Protein AF-A0A8I1KK35-F1 (afdb_monomer_lite)

Structure (mmCIF, N/CA/C/O backbone):
data_AF-A0A8I1KK35-F1
#
_entry.id   AF-A0A8I1KK35-F1
#
loop_
_atom_site.group_PDB
_atom_site.id
_atom_site.type_symbol
_atom_site.label_atom_id
_atom_site.label_alt_id
_atom_site.label_comp_id
_atom_site.label_asym_id
_atom_site.label_entity_id
_atom_site.label_seq_id
_atom_site.pdbx_PDB_ins_code
_atom_site.Cartn_x
_atom_site.Cartn_y
_atom_site.Cartn_z
_atom_site.occupancy
_atom_site.B_iso_or_equiv
_atom_site.auth_seq_id
_atom_site.auth_comp_id
_atom_site.auth_asym_id
_atom_site.auth_atom_id
_atom_site.pdbx_PDB_model_num
ATOM 1 N N . MET A 1 1 ? 11.424 -56.469 -27.666 1.00 40.19 1 MET A N 1
ATOM 2 C CA . MET A 1 1 ? 10.507 -55.811 -26.707 1.00 40.19 1 MET A CA 1
ATOM 3 C C . MET A 1 1 ? 11.330 -55.435 -25.481 1.00 40.19 1 MET A C 1
ATOM 5 O O . MET A 1 1 ? 11.891 -56.314 -24.841 1.00 40.19 1 MET A O 1
ATOM 9 N N . ASN A 1 2 ? 11.565 -54.139 -25.280 1.00 40.22 2 ASN A N 1
ATOM 10 C CA . ASN A 1 2 ? 12.709 -53.605 -24.538 1.00 40.22 2 ASN A CA 1
ATOM 11 C C . ASN A 1 2 ? 12.333 -53.332 -23.066 1.00 40.22 2 ASN A C 1
ATOM 13 O O . ASN A 1 2 ? 11.731 -52.310 -22.756 1.00 40.22 2 ASN A O 1
ATOM 17 N N . ARG A 1 3 ? 12.650 -54.265 -22.158 1.00 47.19 3 ARG A N 1
ATOM 18 C CA . ARG A 1 3 ? 12.233 -54.235 -20.738 1.00 47.19 3 ARG A CA 1
ATOM 19 C C . ARG A 1 3 ? 12.977 -53.188 -19.884 1.00 47.19 3 ARG A C 1
ATOM 21 O O . ARG A 1 3 ? 12.538 -52.906 -18.779 1.00 47.19 3 ARG A O 1
ATOM 28 N N . LYS A 1 4 ? 14.064 -52.595 -20.400 1.00 51.03 4 LYS A N 1
ATOM 29 C CA . LYS A 1 4 ? 14.869 -51.560 -19.713 1.00 51.03 4 LYS A CA 1
ATOM 30 C C . LYS A 1 4 ? 14.319 -50.133 -19.837 1.00 51.03 4 LYS A C 1
ATOM 32 O O . LYS A 1 4 ? 14.642 -49.300 -19.010 1.00 51.03 4 LYS A O 1
ATOM 37 N N . LEU A 1 5 ? 13.470 -49.846 -20.827 1.00 46.50 5 LEU A N 1
ATOM 38 C CA . LEU A 1 5 ? 12.889 -48.504 -21.000 1.00 46.50 5 LEU A CA 1
ATOM 39 C C . LEU A 1 5 ? 11.703 -48.228 -20.060 1.00 46.50 5 LEU A C 1
ATOM 41 O O . LEU A 1 5 ? 11.338 -47.076 -19.878 1.00 46.50 5 LEU A O 1
ATOM 45 N N . LEU A 1 6 ? 11.106 -49.263 -19.459 1.00 42.91 6 LEU A N 1
ATOM 46 C CA . LEU A 1 6 ? 9.994 -49.103 -18.512 1.00 42.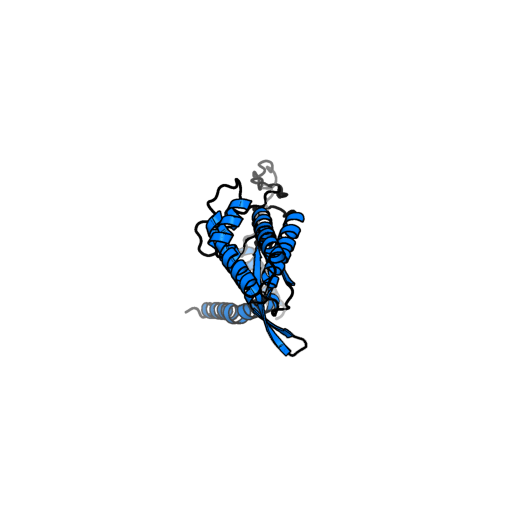91 6 LEU A CA 1
ATOM 47 C C . LEU A 1 6 ? 10.459 -48.804 -17.079 1.00 42.91 6 LEU A C 1
ATOM 49 O O . LEU A 1 6 ? 9.738 -48.134 -16.353 1.00 42.91 6 LEU A O 1
ATOM 53 N N . SER A 1 7 ? 11.663 -49.228 -16.677 1.00 51.38 7 SER A N 1
ATOM 54 C CA . SER A 1 7 ? 12.174 -48.963 -15.324 1.00 51.38 7 SER A CA 1
ATOM 55 C C . SER A 1 7 ? 12.607 -47.511 -15.114 1.00 51.38 7 SER A C 1
ATOM 57 O O . SER A 1 7 ? 12.433 -46.980 -14.023 1.00 51.38 7 SER A O 1
ATOM 59 N N . ASP A 1 8 ? 13.125 -46.847 -16.150 1.00 49.22 8 ASP A N 1
ATOM 60 C CA . ASP A 1 8 ? 13.593 -45.457 -16.037 1.00 49.22 8 ASP A CA 1
ATOM 61 C C . ASP A 1 8 ? 12.430 -44.451 -16.014 1.00 49.22 8 ASP A C 1
ATOM 63 O O . ASP A 1 8 ? 12.526 -43.390 -15.393 1.00 49.22 8 ASP A O 1
ATOM 67 N N . VAL A 1 9 ? 11.296 -44.804 -16.631 1.00 51.12 9 VAL A N 1
ATOM 68 C CA . VAL A 1 9 ? 10.066 -43.995 -16.609 1.00 51.12 9 VAL A CA 1
ATOM 69 C C . VAL A 1 9 ? 9.408 -44.034 -15.226 1.00 51.12 9 VAL A C 1
ATOM 71 O O . VAL A 1 9 ? 8.971 -42.993 -14.733 1.00 51.12 9 VAL A O 1
ATOM 74 N N . ASP A 1 10 ? 9.408 -45.194 -14.561 1.00 51.50 10 ASP A N 1
ATOM 75 C CA . ASP A 1 10 ? 8.823 -45.347 -13.223 1.00 51.50 10 ASP A CA 1
ATOM 76 C C . ASP A 1 10 ? 9.634 -44.629 -12.133 1.00 51.50 10 ASP A C 1
ATOM 78 O O . ASP A 1 10 ? 9.048 -44.027 -11.237 1.00 51.50 10 ASP A O 1
ATOM 82 N N . VAL A 1 11 ? 10.971 -44.598 -12.217 1.00 54.38 11 VAL A N 1
ATOM 83 C CA . VAL A 1 11 ? 11.814 -43.865 -11.247 1.00 54.38 11 VAL A CA 1
ATOM 84 C C . VAL A 1 11 ? 11.700 -42.347 -11.437 1.00 54.38 11 VAL A C 1
ATOM 86 O O . VAL A 1 11 ? 11.645 -41.600 -10.457 1.00 54.38 11 VAL A O 1
ATOM 89 N N . GLY A 1 12 ? 11.599 -41.876 -12.686 1.00 53.31 12 GLY A N 1
ATOM 90 C CA . GLY A 1 12 ? 11.334 -40.468 -12.992 1.00 53.31 12 GLY A CA 1
ATOM 91 C C . GLY A 1 12 ? 9.976 -40.000 -12.462 1.00 53.31 12 GLY A C 1
ATOM 92 O O . GLY A 1 12 ? 9.891 -38.948 -11.825 1.00 53.31 12 GLY A O 1
ATOM 93 N N . ALA A 1 13 ? 8.928 -40.809 -12.644 1.00 52.88 13 ALA A N 1
ATOM 94 C CA . ALA A 1 13 ? 7.597 -40.533 -12.106 1.00 52.88 13 ALA A CA 1
ATOM 95 C C . ALA A 1 13 ? 7.567 -40.586 -10.568 1.00 52.88 13 ALA A C 1
ATOM 97 O O . ALA A 1 13 ? 6.964 -39.716 -9.941 1.00 52.88 13 ALA A O 1
ATOM 98 N N . TYR A 1 14 ? 8.269 -41.540 -9.947 1.00 53.22 14 TYR A N 1
ATOM 99 C CA . TYR A 1 14 ? 8.363 -41.648 -8.487 1.00 53.22 14 TYR A CA 1
ATOM 100 C C . TYR A 1 14 ? 9.065 -40.431 -7.865 1.00 53.22 14 TYR A C 1
ATOM 102 O O . TYR A 1 14 ? 8.595 -39.881 -6.867 1.00 53.22 14 TYR A O 1
ATOM 110 N N . ASN A 1 15 ? 10.143 -39.946 -8.491 1.00 55.25 15 ASN A N 1
ATOM 111 C CA . ASN A 1 15 ? 10.847 -38.742 -8.050 1.00 55.25 15 ASN A CA 1
ATOM 112 C C . ASN A 1 15 ? 9.967 -37.488 -8.163 1.00 55.25 15 ASN A C 1
ATOM 114 O O . ASN A 1 15 ? 9.913 -36.682 -7.237 1.00 55.25 15 ASN A O 1
ATOM 118 N N . VAL A 1 16 ? 9.219 -37.325 -9.255 1.00 59.81 16 VAL A N 1
ATOM 119 C CA . VAL A 1 16 ? 8.348 -36.151 -9.418 1.00 59.81 16 VAL A CA 1
ATOM 120 C C . VAL A 1 16 ? 7.132 -36.209 -8.489 1.00 59.81 16 VAL A C 1
ATOM 122 O O . VAL A 1 16 ? 6.767 -35.193 -7.911 1.00 59.81 16 VAL A O 1
ATOM 125 N N . ILE A 1 17 ? 6.517 -37.376 -8.293 1.00 60.91 17 ILE A N 1
ATOM 126 C CA . ILE A 1 17 ? 5.271 -37.492 -7.519 1.00 60.91 17 ILE A CA 1
ATOM 127 C C . ILE A 1 17 ? 5.531 -37.498 -6.008 1.00 60.91 17 ILE A C 1
ATOM 129 O O . ILE A 1 17 ? 4.736 -36.933 -5.264 1.00 60.91 17 ILE A O 1
ATOM 133 N N . PHE A 1 18 ? 6.631 -38.093 -5.533 1.00 57.84 18 PHE A N 1
ATOM 134 C CA . PHE A 1 18 ? 6.891 -38.228 -4.091 1.00 57.84 18 PHE A CA 1
ATOM 135 C C . PHE A 1 18 ? 7.960 -37.278 -3.551 1.00 57.84 18 PHE A C 1
ATOM 137 O O . PHE A 1 18 ? 7.863 -36.853 -2.397 1.00 57.84 18 PHE A O 1
ATOM 144 N N . VAL A 1 19 ? 8.980 -36.938 -4.345 1.00 64.31 19 VAL A N 1
ATOM 145 C CA . VAL A 1 19 ? 10.087 -36.091 -3.873 1.00 64.31 19 VAL A CA 1
ATOM 146 C C . VAL A 1 19 ? 9.755 -34.614 -4.054 1.00 64.31 19 VAL A C 1
ATOM 148 O O . VAL A 1 19 ? 10.034 -33.832 -3.149 1.00 64.31 19 VAL A O 1
ATOM 151 N N . MET A 1 20 ? 9.090 -34.217 -5.146 1.00 65.06 20 MET A N 1
ATOM 152 C CA . MET A 1 20 ? 8.738 -32.803 -5.354 1.00 65.06 20 MET A CA 1
ATOM 153 C C . MET A 1 20 ? 7.784 -32.234 -4.295 1.00 65.06 20 MET A C 1
ATOM 155 O O . MET A 1 20 ? 8.037 -31.114 -3.858 1.00 65.06 20 MET A O 1
ATOM 159 N N . PRO A 1 21 ? 6.744 -32.945 -3.809 1.00 72.06 21 PRO A N 1
ATOM 160 C CA . PRO A 1 21 ? 5.925 -32.426 -2.713 1.00 72.06 21 PRO A CA 1
ATOM 161 C C . PRO A 1 21 ? 6.713 -32.256 -1.412 1.00 72.06 21 PRO A C 1
ATOM 163 O O . PRO A 1 21 ? 6.563 -31.239 -0.747 1.00 72.06 21 PRO A O 1
ATOM 166 N N . LYS A 1 22 ? 7.615 -33.191 -1.085 1.00 67.31 22 LYS A N 1
ATOM 167 C CA . LYS A 1 22 ? 8.469 -33.089 0.110 1.00 67.31 22 LYS A CA 1
ATOM 168 C C . LYS A 1 22 ? 9.509 -31.978 -0.002 1.00 67.31 22 LYS A C 1
ATOM 170 O O . LYS A 1 22 ? 9.768 -31.279 0.969 1.00 67.31 22 LYS A O 1
ATOM 175 N N . LEU A 1 23 ? 10.097 -31.792 -1.184 1.00 69.62 23 LEU A N 1
ATOM 176 C CA . LEU A 1 23 ? 10.976 -30.656 -1.456 1.00 69.62 23 LEU A CA 1
ATOM 177 C C . LEU A 1 23 ? 10.205 -29.342 -1.377 1.00 69.62 23 LEU A C 1
ATOM 179 O O . LEU A 1 23 ? 10.718 -28.383 -0.818 1.00 69.62 23 LEU A O 1
ATOM 183 N N . ARG A 1 24 ? 8.965 -29.301 -1.873 1.00 65.81 24 ARG A N 1
ATOM 184 C CA . ARG A 1 24 ? 8.087 -28.142 -1.714 1.00 65.81 24 ARG A CA 1
ATOM 185 C C . ARG A 1 24 ? 7.837 -27.847 -0.238 1.00 65.81 24 ARG A C 1
ATOM 187 O O . ARG A 1 24 ? 8.035 -26.708 0.145 1.00 65.81 24 ARG A O 1
ATOM 194 N N . GLU A 1 25 ? 7.475 -28.839 0.574 1.00 68.81 25 GLU A N 1
ATOM 195 C CA . GLU A 1 25 ? 7.280 -28.662 2.024 1.00 68.81 25 GLU A CA 1
ATOM 196 C C . GLU A 1 25 ? 8.546 -28.157 2.734 1.00 68.81 25 GLU A C 1
ATOM 198 O O . GLU A 1 25 ? 8.460 -27.287 3.594 1.00 68.81 25 GLU A O 1
ATOM 203 N N . LEU A 1 26 ? 9.729 -28.646 2.344 1.00 68.62 26 LEU A N 1
ATOM 204 C CA . LEU A 1 26 ? 11.015 -28.183 2.882 1.00 68.62 26 LEU A CA 1
ATOM 205 C C . LEU A 1 26 ? 11.396 -26.764 2.430 1.00 68.62 26 LEU A C 1
ATOM 207 O O . LEU A 1 26 ? 12.157 -26.087 3.119 1.00 68.62 26 LEU A O 1
ATOM 211 N N . LEU A 1 27 ? 10.918 -26.334 1.261 1.00 66.81 27 LEU A N 1
ATOM 212 C CA . LEU A 1 27 ? 11.197 -25.015 0.689 1.00 66.81 27 LEU A CA 1
ATOM 213 C C . LEU A 1 27 ? 10.143 -23.969 1.070 1.00 66.81 27 LEU A C 1
ATOM 215 O O . LEU A 1 27 ? 10.437 -22.777 1.002 1.00 66.81 27 LEU A O 1
ATOM 219 N N . THR A 1 28 ? 8.941 -24.389 1.473 1.00 61.59 28 THR A N 1
ATOM 220 C CA . THR A 1 28 ? 7.903 -23.495 1.991 1.00 61.59 28 THR A CA 1
ATOM 221 C C . THR A 1 28 ? 8.231 -23.086 3.416 1.00 61.59 28 THR A C 1
ATOM 223 O O . THR A 1 28 ? 8.357 -23.928 4.303 1.00 61.59 28 THR A O 1
ATOM 226 N N . ARG A 1 29 ? 8.344 -21.782 3.651 1.00 64.00 29 ARG A N 1
ATOM 227 C CA . ARG A 1 29 ? 8.486 -21.228 4.996 1.00 64.00 29 ARG A CA 1
ATOM 228 C C . ARG A 1 29 ? 7.111 -21.169 5.652 1.00 64.00 29 ARG A C 1
ATOM 230 O O . ARG A 1 29 ? 6.111 -20.919 4.985 1.00 64.00 29 ARG A O 1
ATOM 237 N N . ASP A 1 30 ? 7.044 -21.300 6.973 1.00 64.06 30 ASP A N 1
ATOM 238 C CA . ASP A 1 30 ? 5.781 -21.090 7.699 1.00 64.06 30 ASP A CA 1
ATOM 239 C C . ASP A 1 30 ? 5.211 -19.673 7.498 1.00 64.06 30 ASP A C 1
ATOM 241 O O . ASP A 1 30 ? 3.997 -19.481 7.534 1.00 64.06 30 ASP A O 1
ATOM 245 N N . THR A 1 31 ? 6.079 -18.701 7.201 1.00 60.88 31 THR A N 1
ATOM 246 C CA . THR A 1 31 ? 5.725 -17.324 6.820 1.00 60.88 31 THR A CA 1
ATOM 247 C C . THR A 1 31 ? 5.110 -17.207 5.423 1.00 60.88 31 THR A C 1
ATOM 249 O O . THR A 1 31 ? 4.644 -16.135 5.053 1.00 60.88 31 THR A O 1
ATOM 252 N N . ASP A 1 32 ? 5.098 -18.273 4.622 1.00 61.03 32 ASP A N 1
ATOM 253 C CA . ASP A 1 32 ? 4.492 -18.244 3.287 1.00 61.03 32 ASP A CA 1
ATOM 254 C C . ASP A 1 32 ? 2.966 -18.407 3.334 1.00 61.03 32 ASP A C 1
ATOM 256 O O . ASP A 1 32 ? 2.299 -18.196 2.315 1.00 61.03 32 ASP A O 1
ATOM 260 N N . LYS A 1 33 ? 2.405 -18.735 4.507 1.00 69.31 33 LYS A N 1
ATOM 261 C CA . LYS A 1 33 ? 0.958 -18.758 4.747 1.00 69.31 33 LYS A CA 1
ATOM 262 C C . LYS A 1 33 ? 0.399 -17.338 4.610 1.00 69.31 33 LYS A C 1
ATOM 264 O O . LYS A 1 33 ? 0.880 -16.402 5.241 1.00 69.31 33 LYS A O 1
ATOM 269 N N . SER A 1 34 ? -0.606 -17.179 3.752 1.00 66.12 34 SER A N 1
ATOM 270 C CA . SER A 1 34 ? -1.254 -15.890 3.467 1.00 66.12 34 SER A CA 1
ATOM 271 C C . SER A 1 34 ? -2.148 -15.400 4.604 1.00 66.12 34 SER A C 1
ATOM 273 O O . SER A 1 34 ? -2.375 -14.199 4.729 1.00 66.12 34 SER A O 1
ATOM 275 N N . GLU A 1 35 ? -2.645 -16.330 5.415 1.00 71.75 35 GLU A N 1
ATOM 276 C CA . GLU A 1 35 ? -3.551 -16.078 6.527 1.00 71.75 35 GLU A CA 1
ATOM 277 C C . GLU A 1 35 ? -2.990 -16.764 7.772 1.00 71.75 35 GLU A C 1
ATOM 279 O O . GLU A 1 35 ? -2.599 -17.936 7.746 1.00 71.75 35 GLU A O 1
ATOM 284 N N . LEU A 1 36 ? -2.906 -15.999 8.852 1.00 76.12 36 LEU A N 1
ATOM 285 C CA . LEU A 1 36 ? -2.478 -16.441 10.168 1.00 76.12 36 LEU A CA 1
ATOM 286 C C . LEU A 1 36 ? -3.604 -16.124 11.151 1.00 76.12 36 LEU A C 1
ATOM 288 O O . LEU A 1 36 ? -4.299 -15.122 11.014 1.00 76.12 36 LEU A O 1
ATOM 292 N N . VAL A 1 37 ? -3.767 -16.964 12.165 1.00 73.44 37 VAL A N 1
ATOM 293 C CA . VAL A 1 37 ? -4.666 -16.681 13.285 1.00 73.44 37 VAL A CA 1
ATOM 294 C C . VAL A 1 37 ? -3.795 -16.506 14.514 1.00 73.44 37 VAL A C 1
ATOM 296 O O . VAL A 1 37 ? -3.015 -17.397 14.852 1.00 73.44 37 VAL A O 1
ATOM 299 N N . ILE A 1 38 ? -3.900 -15.352 15.168 1.00 68.12 38 ILE A N 1
ATOM 300 C CA . ILE A 1 38 ? -3.315 -15.156 16.495 1.00 68.12 38 ILE A CA 1
ATOM 301 C C . ILE A 1 38 ? -4.450 -15.215 17.505 1.00 68.12 38 ILE A C 1
ATOM 303 O O . ILE A 1 38 ? -5.416 -14.463 17.403 1.00 68.12 38 ILE A O 1
ATOM 307 N N . ALA A 1 39 ? -4.314 -16.099 18.488 1.00 60.84 39 ALA A N 1
ATOM 308 C CA . ALA A 1 39 ? -5.070 -15.993 19.722 1.00 60.84 39 ALA A CA 1
ATOM 309 C C . ALA A 1 39 ? -4.388 -14.925 20.588 1.00 60.84 39 ALA A C 1
ATOM 311 O O . ALA A 1 39 ? -3.216 -15.074 20.941 1.00 60.84 39 ALA A O 1
ATOM 312 N N . ASP A 1 40 ? -5.094 -13.835 20.891 1.00 60.88 40 ASP A N 1
ATOM 313 C CA . ASP A 1 40 ? -4.627 -12.836 21.859 1.00 60.88 40 ASP A CA 1
ATOM 314 C C . ASP A 1 40 ? -4.367 -13.509 23.226 1.00 60.88 40 ASP A C 1
ATOM 316 O O . ASP A 1 40 ? -4.838 -14.618 23.491 1.00 60.88 40 ASP A O 1
ATOM 320 N N . ALA A 1 41 ? -3.672 -12.839 24.143 1.00 60.34 41 ALA A N 1
ATOM 321 C CA . ALA A 1 41 ? -3.468 -13.320 25.511 1.00 60.34 41 ALA A CA 1
ATOM 322 C C . ALA A 1 41 ? -4.797 -13.597 26.252 1.00 60.34 41 ALA A C 1
ATOM 324 O O . ALA A 1 41 ? -4.811 -14.345 27.230 1.00 60.34 41 ALA A O 1
ATOM 325 N N . GLN A 1 42 ? -5.916 -13.027 25.782 1.00 62.41 42 GLN A N 1
ATOM 326 C CA . GLN A 1 42 ? -7.276 -13.311 26.260 1.00 62.41 42 GLN A CA 1
ATOM 327 C C . GLN A 1 42 ? -8.026 -14.392 25.450 1.00 62.41 42 GLN A C 1
ATOM 329 O O . GLN A 1 42 ? -9.215 -14.602 25.678 1.00 62.41 42 GLN A O 1
ATOM 334 N N . GLY A 1 43 ? -7.370 -15.076 24.509 1.00 62.44 43 GLY A N 1
ATOM 335 C CA . GLY A 1 43 ? -7.952 -16.156 23.704 1.00 62.44 43 GLY A CA 1
ATOM 336 C C . GLY A 1 43 ? -8.871 -15.698 22.566 1.00 62.44 43 GLY A C 1
ATOM 337 O O . GLY A 1 43 ? -9.576 -16.523 21.994 1.00 62.44 43 GLY A O 1
ATOM 338 N N . VAL A 1 44 ? -8.888 -14.402 22.233 1.00 72.25 44 VAL A N 1
ATOM 339 C CA . VAL A 1 44 ? -9.639 -13.886 21.080 1.00 72.25 44 VAL A CA 1
ATOM 340 C C . VAL A 1 44 ? -8.839 -14.171 19.816 1.00 72.25 44 VAL A C 1
ATOM 342 O O . VAL A 1 44 ? -7.739 -13.646 19.651 1.00 72.25 44 VAL A O 1
ATOM 345 N N . GLU A 1 45 ? -9.388 -15.000 18.934 1.00 77.38 45 GLU A N 1
ATOM 346 C CA . GLU A 1 45 ? -8.812 -15.246 17.615 1.00 77.38 45 GLU A CA 1
ATOM 347 C C . GLU A 1 45 ? -8.978 -14.003 16.740 1.00 77.38 45 GLU A C 1
ATOM 349 O O . GLU A 1 45 ? -10.089 -13.511 16.529 1.00 77.38 45 GLU A O 1
ATOM 354 N N . ARG A 1 46 ? -7.858 -13.481 16.239 1.00 79.50 46 ARG A N 1
ATOM 355 C CA . ARG A 1 46 ? -7.836 -12.399 15.257 1.00 79.50 46 ARG A CA 1
ATOM 356 C C . ARG A 1 46 ? -7.240 -12.903 13.957 1.00 79.50 46 ARG A C 1
ATOM 358 O O . ARG A 1 46 ? -6.172 -13.518 13.945 1.00 79.50 46 ARG A O 1
ATOM 365 N N . GLU A 1 47 ? -7.943 -12.608 12.872 1.00 86.44 47 GLU A N 1
ATOM 366 C CA . GLU A 1 47 ? -7.479 -12.887 11.522 1.00 86.44 47 GLU A CA 1
ATOM 367 C C . GLU A 1 47 ? -6.353 -11.919 11.151 1.00 86.44 47 GLU A C 1
ATOM 369 O O . GLU A 1 47 ? -6.492 -10.693 11.237 1.00 86.44 47 GLU A O 1
ATOM 374 N N . ILE A 1 48 ? -5.230 -12.486 10.729 1.00 89.81 48 ILE A N 1
ATOM 375 C CA . ILE A 1 48 ? -4.073 -11.762 10.230 1.00 89.81 48 ILE A CA 1
ATOM 376 C C . ILE A 1 48 ? -3.871 -12.146 8.781 1.00 89.81 48 ILE A C 1
ATOM 378 O O . ILE A 1 48 ? -3.780 -13.326 8.445 1.00 89.81 48 ILE A O 1
ATOM 382 N N . ARG A 1 49 ? -3.741 -11.138 7.925 1.00 91.88 49 ARG A N 1
ATOM 383 C CA . ARG A 1 49 ? -3.537 -11.336 6.493 1.00 91.88 49 ARG A CA 1
ATOM 384 C C . ARG A 1 49 ? -2.197 -10.775 6.051 1.00 91.88 49 ARG A C 1
ATOM 386 O O . ARG A 1 49 ? -1.698 -9.789 6.600 1.00 91.88 49 ARG A O 1
ATOM 393 N N . ARG A 1 50 ? -1.621 -11.426 5.045 1.00 93.00 50 ARG A N 1
ATOM 394 C CA . ARG A 1 50 ? -0.386 -11.013 4.388 1.00 93.00 50 ARG A CA 1
ATOM 395 C C . ARG A 1 50 ? -0.666 -10.091 3.205 1.00 93.00 50 ARG A C 1
ATOM 397 O O . ARG A 1 50 ? -1.463 -10.438 2.340 1.00 93.00 50 ARG A O 1
ATOM 404 N N . VAL A 1 51 ? 0.086 -8.998 3.095 1.00 94.56 51 VAL A N 1
ATOM 405 C CA . VAL A 1 51 ? 0.251 -8.240 1.844 1.00 94.56 51 VAL A CA 1
ATOM 406 C C . VAL A 1 51 ? 1.723 -8.266 1.458 1.00 94.56 51 VAL A C 1
ATOM 408 O O . VAL A 1 51 ? 2.590 -7.861 2.235 1.00 94.56 51 VAL A O 1
ATOM 411 N N . ARG A 1 52 ? 1.996 -8.752 0.245 1.00 94.44 52 ARG A N 1
ATOM 412 C CA . ARG A 1 52 ? 3.337 -8.771 -0.335 1.00 94.44 52 ARG A CA 1
ATOM 413 C C . ARG A 1 52 ? 3.562 -7.509 -1.155 1.00 94.44 52 ARG A C 1
ATOM 415 O O . ARG A 1 52 ? 2.812 -7.227 -2.089 1.00 94.44 52 ARG A O 1
ATOM 422 N N . VAL A 1 53 ? 4.623 -6.783 -0.825 1.00 95.69 53 VAL A N 1
ATOM 423 C CA . VAL A 1 53 ? 5.074 -5.602 -1.566 1.00 95.69 53 VAL A CA 1
ATOM 424 C C . VAL A 1 53 ? 6.385 -5.932 -2.257 1.00 95.69 53 VAL A C 1
ATOM 426 O O . VAL A 1 53 ? 7.311 -6.431 -1.623 1.00 95.69 53 VAL A O 1
ATOM 429 N N . LEU A 1 54 ? 6.472 -5.634 -3.545 1.00 94.44 54 LEU A N 1
ATOM 430 C CA . LEU A 1 54 ? 7.660 -5.794 -4.371 1.00 94.44 54 LEU A CA 1
ATOM 431 C C . LEU A 1 54 ? 8.226 -4.425 -4.736 1.00 94.44 54 LEU A C 1
ATOM 433 O O . LEU A 1 54 ? 7.480 -3.455 -4.850 1.00 94.44 54 LEU A O 1
ATOM 437 N N . ILE A 1 55 ? 9.536 -4.350 -4.954 1.00 93.19 55 ILE A N 1
ATOM 438 C CA . ILE A 1 55 ? 10.203 -3.175 -5.517 1.00 93.19 55 ILE A CA 1
ATOM 439 C C . ILE A 1 55 ? 10.487 -3.450 -6.990 1.00 93.19 55 ILE A C 1
ATOM 441 O O . ILE A 1 55 ? 11.093 -4.460 -7.346 1.00 93.19 55 ILE A O 1
ATOM 445 N N . ALA A 1 56 ? 10.046 -2.549 -7.858 1.00 90.00 56 ALA A N 1
ATOM 446 C CA . ALA A 1 56 ? 10.360 -2.590 -9.272 1.00 90.00 56 ALA A CA 1
ATOM 447 C C . ALA A 1 56 ? 11.822 -2.189 -9.464 1.00 90.00 56 ALA A C 1
ATOM 449 O O . ALA A 1 56 ? 12.218 -1.045 -9.245 1.00 90.00 56 ALA A O 1
ATOM 450 N N . GLU A 1 57 ? 12.639 -3.146 -9.871 1.00 82.31 57 GLU A N 1
ATOM 451 C CA . GLU A 1 57 ? 14.067 -2.949 -10.076 1.00 82.31 57 GLU A CA 1
ATOM 452 C C . GLU A 1 57 ? 14.379 -3.011 -11.568 1.00 82.31 57 GLU A C 1
ATOM 454 O O . GLU A 1 57 ? 13.744 -3.737 -12.338 1.00 82.31 57 GLU A O 1
ATOM 459 N N . LYS A 1 58 ? 15.374 -2.234 -12.002 1.00 76.44 58 LYS A N 1
ATOM 460 C CA . LYS A 1 58 ? 15.948 -2.439 -13.331 1.00 76.44 58 LYS A CA 1
ATOM 461 C C . LYS A 1 58 ? 16.831 -3.685 -13.275 1.00 76.44 58 LYS A C 1
ATOM 463 O O . LYS A 1 58 ? 17.480 -3.954 -12.262 1.00 76.44 58 LYS A O 1
ATOM 468 N N . GLU A 1 59 ? 16.882 -4.435 -14.367 1.00 74.38 59 GLU A N 1
ATOM 469 C CA . GLU A 1 59 ? 17.775 -5.585 -14.461 1.00 74.38 59 GLU A CA 1
ATOM 470 C C . GLU A 1 59 ? 19.222 -5.169 -14.137 1.00 74.38 59 GLU A C 1
ATOM 472 O O . GLU A 1 59 ? 19.694 -4.130 -14.605 1.00 74.38 59 GLU A O 1
ATOM 477 N N . ARG A 1 60 ? 19.916 -5.971 -13.316 1.00 73.69 60 ARG A N 1
ATOM 478 C CA . ARG A 1 60 ? 21.307 -5.729 -12.882 1.00 73.69 60 ARG A CA 1
ATOM 479 C C . ARG A 1 60 ? 21.532 -4.401 -12.149 1.00 73.69 60 ARG A C 1
ATOM 481 O O . ARG A 1 60 ? 22.618 -3.826 -12.236 1.00 73.69 60 ARG A O 1
ATOM 488 N N . SER A 1 61 ? 20.535 -3.935 -11.408 1.00 79.38 61 SER A N 1
ATOM 489 C CA . SER A 1 61 ? 20.651 -2.744 -10.571 1.00 79.38 61 SER A CA 1
ATOM 490 C C . SER A 1 61 ? 20.636 -3.092 -9.081 1.00 79.38 61 SER A C 1
ATOM 492 O O . SER A 1 61 ? 20.000 -4.056 -8.656 1.00 79.38 61 SER A O 1
ATOM 494 N N . LEU A 1 62 ? 21.386 -2.334 -8.284 1.00 83.25 62 LEU A N 1
ATOM 495 C CA . LEU A 1 62 ? 21.351 -2.393 -6.829 1.00 83.25 62 LEU A CA 1
ATOM 496 C C . LEU A 1 62 ? 20.399 -1.327 -6.300 1.00 83.25 62 LEU A C 1
ATOM 498 O O . LEU A 1 62 ? 20.423 -0.174 -6.736 1.00 83.25 62 LEU A O 1
ATOM 502 N N . THR A 1 63 ? 19.619 -1.716 -5.304 1.00 85.00 63 THR A N 1
ATOM 503 C CA . THR A 1 63 ? 18.607 -0.864 -4.680 1.00 85.00 63 THR A CA 1
ATOM 504 C C . THR A 1 63 ? 19.235 -0.017 -3.593 1.00 85.00 63 THR A C 1
ATOM 506 O O . THR A 1 63 ? 19.842 -0.542 -2.658 1.00 85.00 63 THR A O 1
ATOM 509 N N . ASP A 1 64 ? 19.072 1.298 -3.719 1.00 87.88 64 ASP A N 1
ATOM 510 C CA . ASP A 1 64 ? 19.459 2.257 -2.689 1.00 87.88 64 ASP A CA 1
ATOM 511 C C . ASP A 1 64 ? 18.743 1.906 -1.366 1.00 87.88 64 ASP A C 1
ATOM 513 O O . ASP A 1 64 ? 17.514 1.762 -1.363 1.00 87.88 64 ASP A O 1
ATOM 517 N N . PRO A 1 65 ? 19.459 1.770 -0.232 1.00 90.56 65 PRO A N 1
ATOM 518 C CA . PRO A 1 65 ? 18.849 1.501 1.071 1.00 90.56 65 PRO A CA 1
ATOM 519 C C . PRO A 1 65 ? 17.709 2.461 1.433 1.00 90.56 65 PRO A C 1
ATOM 521 O O . PRO A 1 65 ? 16.750 2.060 2.094 1.00 90.56 65 PRO A O 1
ATOM 524 N N . GLN A 1 66 ? 17.768 3.712 0.969 1.00 91.38 66 GLN A N 1
ATOM 525 C CA . GLN A 1 66 ? 16.721 4.699 1.201 1.00 91.38 66 GLN A CA 1
ATOM 526 C C . GLN A 1 66 ? 15.385 4.288 0.569 1.00 91.38 66 GLN A C 1
ATOM 528 O O . GLN A 1 66 ? 14.338 4.585 1.141 1.00 91.38 66 GLN A O 1
ATOM 533 N N . ILE A 1 67 ? 15.398 3.569 -0.560 1.00 91.38 67 ILE A N 1
ATOM 534 C CA . ILE A 1 67 ? 14.187 3.010 -1.180 1.00 91.38 67 ILE A CA 1
ATOM 535 C C . ILE A 1 67 ? 13.535 2.022 -0.211 1.00 91.38 67 ILE A C 1
ATOM 537 O O . ILE A 1 67 ? 12.352 2.147 0.088 1.00 91.38 67 ILE A O 1
ATOM 541 N N . VAL A 1 68 ? 14.311 1.083 0.337 1.00 92.81 68 VAL A N 1
ATOM 542 C CA . VAL A 1 68 ? 13.805 0.078 1.285 1.00 92.81 68 VAL A CA 1
ATOM 543 C C . VAL A 1 68 ? 13.226 0.744 2.535 1.00 92.81 68 VAL A C 1
ATOM 545 O O . VAL A 1 68 ? 12.115 0.420 2.952 1.00 92.81 68 VAL A O 1
ATOM 548 N N . ILE A 1 69 ? 13.937 1.727 3.095 1.00 94.75 69 ILE A N 1
ATOM 549 C CA . ILE A 1 69 ? 13.470 2.501 4.256 1.00 94.75 69 ILE A CA 1
ATOM 550 C C . ILE A 1 69 ? 12.155 3.222 3.941 1.00 94.75 69 ILE A C 1
ATOM 552 O O . ILE A 1 69 ? 11.235 3.209 4.759 1.00 94.75 69 ILE A O 1
ATOM 556 N N . ASN A 1 70 ? 12.056 3.843 2.764 1.00 95.69 70 ASN A N 1
ATOM 557 C CA . ASN A 1 70 ? 10.858 4.558 2.339 1.00 95.69 70 ASN A CA 1
ATOM 558 C C . ASN A 1 70 ? 9.663 3.616 2.178 1.00 95.69 70 ASN A C 1
ATOM 560 O O . ASN A 1 70 ? 8.566 3.979 2.597 1.00 95.69 70 ASN A O 1
ATOM 564 N N . VAL A 1 71 ? 9.862 2.421 1.614 1.00 95.69 71 VAL A N 1
ATOM 565 C CA . VAL A 1 71 ? 8.802 1.412 1.463 1.00 95.69 71 VAL A CA 1
ATOM 566 C C . VAL A 1 71 ? 8.308 0.948 2.829 1.00 95.69 71 VAL A C 1
ATOM 568 O O . VAL A 1 71 ? 7.112 1.034 3.095 1.00 95.69 71 VAL A O 1
ATOM 571 N N . ILE A 1 72 ? 9.217 0.547 3.724 1.00 96.75 72 ILE A N 1
ATOM 572 C CA . ILE A 1 72 ? 8.857 0.080 5.072 1.00 96.75 72 ILE A CA 1
ATOM 573 C C . ILE A 1 72 ? 8.119 1.174 5.851 1.00 96.75 72 ILE A C 1
ATOM 575 O O . ILE A 1 72 ? 7.050 0.922 6.401 1.00 96.75 72 ILE A O 1
ATOM 579 N N . ARG A 1 73 ? 8.646 2.406 5.857 1.00 97.12 73 ARG A N 1
ATOM 580 C CA . ARG A 1 73 ? 8.011 3.532 6.556 1.00 97.12 73 ARG A CA 1
ATOM 581 C C . ARG A 1 73 ? 6.647 3.876 5.965 1.00 97.12 73 ARG A C 1
ATOM 583 O O . ARG A 1 73 ? 5.720 4.147 6.715 1.00 97.12 73 ARG A O 1
ATOM 590 N N . SER A 1 74 ? 6.519 3.871 4.640 1.00 97.38 74 SER A N 1
ATOM 591 C CA . SER A 1 74 ? 5.243 4.175 3.986 1.00 97.38 74 SER A CA 1
ATOM 592 C C . SER A 1 74 ? 4.193 3.113 4.304 1.00 97.38 74 SER A C 1
ATOM 594 O O . SER A 1 74 ? 3.046 3.464 4.545 1.00 97.38 74 SER A O 1
ATOM 596 N N . MET A 1 75 ? 4.576 1.836 4.356 1.00 97.12 75 MET A N 1
ATOM 597 C CA . MET A 1 75 ? 3.668 0.758 4.754 1.00 97.12 75 MET A CA 1
ATOM 598 C C . MET A 1 75 ? 3.220 0.886 6.211 1.00 97.12 75 MET A C 1
ATOM 600 O O . MET A 1 75 ? 2.032 0.749 6.486 1.00 97.12 75 MET A O 1
ATOM 604 N N . ASP A 1 76 ? 4.136 1.212 7.124 1.00 97.19 76 ASP A N 1
ATOM 605 C CA . ASP A 1 76 ? 3.815 1.452 8.536 1.00 97.19 76 ASP A CA 1
ATOM 606 C C . ASP A 1 76 ? 2.874 2.658 8.721 1.00 97.19 76 ASP A C 1
ATOM 608 O O . ASP A 1 76 ? 1.828 2.548 9.358 1.00 97.19 76 ASP A O 1
ATOM 612 N N . GLU A 1 77 ? 3.177 3.792 8.079 1.00 97.19 77 GLU A N 1
ATOM 613 C CA . GLU A 1 77 ? 2.333 4.996 8.109 1.00 97.19 77 GLU A CA 1
ATOM 614 C C . GLU A 1 77 ? 0.941 4.752 7.497 1.00 97.19 77 GLU A C 1
ATOM 616 O O . GLU A 1 77 ? -0.069 5.236 8.024 1.00 97.19 77 GLU A O 1
ATOM 621 N N . LEU A 1 78 ? 0.877 4.001 6.392 1.00 96.50 78 LEU A N 1
ATOM 622 C CA . LEU A 1 78 ? -0.367 3.643 5.714 1.00 96.50 78 LEU A CA 1
ATOM 623 C C . LEU A 1 78 ? -1.217 2.722 6.591 1.00 96.50 78 LEU A C 1
ATOM 625 O O . LEU A 1 78 ? -2.385 3.027 6.835 1.00 96.50 78 LEU A O 1
ATOM 629 N N . TYR A 1 79 ? -0.625 1.647 7.112 1.00 96.62 79 TYR A N 1
ATOM 630 C CA . TYR A 1 79 ? -1.306 0.721 8.009 1.00 96.62 79 TYR A CA 1
ATOM 631 C C . TYR A 1 79 ? -1.788 1.425 9.277 1.00 96.62 79 TYR A C 1
ATOM 633 O O . TYR A 1 79 ? -2.953 1.288 9.632 1.00 96.62 79 TYR A O 1
ATOM 641 N N . GLY A 1 80 ? -0.939 2.226 9.929 1.00 95.06 80 GLY A N 1
ATOM 642 C CA . GLY A 1 80 ? -1.301 2.973 11.136 1.00 95.06 80 GLY A CA 1
ATOM 643 C C . GLY A 1 80 ? -2.447 3.963 10.911 1.00 95.06 80 GLY A C 1
ATOM 644 O O . GLY A 1 80 ? -3.307 4.142 11.770 1.00 95.06 80 GLY A O 1
ATOM 645 N N . SER A 1 81 ? -2.502 4.580 9.729 1.00 94.19 81 SER A N 1
ATOM 646 C CA . SER A 1 81 ? -3.589 5.492 9.361 1.00 94.19 81 SER A CA 1
ATOM 647 C C . SER A 1 81 ? -4.910 4.759 9.108 1.00 94.19 81 SER A C 1
ATOM 649 O O . SER A 1 81 ? -5.971 5.274 9.457 1.00 94.19 81 SER A O 1
ATOM 651 N N . LEU A 1 82 ? -4.856 3.568 8.505 1.00 93.69 82 LEU A N 1
ATOM 652 C CA . LEU A 1 82 ? -6.037 2.746 8.237 1.00 93.69 82 LEU A CA 1
ATOM 653 C C . LEU A 1 82 ? -6.531 2.022 9.495 1.00 93.69 82 LEU A C 1
ATOM 655 O O . LEU A 1 82 ? -7.734 1.958 9.723 1.00 93.69 82 LEU A O 1
ATOM 659 N N . SER A 1 83 ? -5.631 1.538 10.351 1.00 93.19 83 SER A N 1
ATOM 660 C CA . SER A 1 83 ? -5.987 0.875 11.611 1.00 93.19 83 SER A CA 1
ATOM 661 C C . SER A 1 83 ? -6.642 1.829 12.610 1.00 93.19 83 SER A C 1
ATOM 663 O O . SER A 1 83 ? -7.493 1.403 13.383 1.00 93.19 83 SER A O 1
ATOM 665 N N . ALA A 1 84 ? -6.347 3.132 12.540 1.00 90.00 84 ALA A N 1
ATOM 666 C CA . ALA A 1 84 ? -7.046 4.154 13.321 1.00 90.00 84 ALA A CA 1
ATOM 667 C C . ALA A 1 84 ? -8.552 4.255 12.998 1.00 90.00 84 ALA A C 1
ATOM 669 O O . ALA A 1 84 ? -9.307 4.805 13.797 1.00 90.00 84 ALA A O 1
ATOM 670 N N . LEU A 1 85 ? -8.998 3.731 11.849 1.00 89.56 85 LEU A N 1
ATOM 671 C CA . LEU A 1 85 ? -10.420 3.619 11.497 1.00 89.56 85 LEU A CA 1
ATOM 672 C C . LEU A 1 85 ? -11.083 2.375 12.113 1.00 89.56 85 LEU A C 1
ATOM 674 O O . LEU A 1 85 ? -12.304 2.260 12.080 1.00 89.56 85 LEU A O 1
ATOM 678 N N . HIS A 1 86 ? -10.285 1.466 12.680 1.00 88.06 86 HIS A N 1
ATOM 679 C CA . HIS A 1 86 ? -10.692 0.163 13.207 1.00 88.06 86 HIS A CA 1
ATOM 680 C C . HIS A 1 86 ? -10.110 -0.052 14.622 1.00 88.06 86 HIS A C 1
ATOM 682 O O . HIS A 1 86 ? -9.231 -0.901 14.808 1.00 88.06 86 HIS A O 1
ATOM 688 N N . PRO A 1 87 ? -10.560 0.715 15.636 1.00 79.44 87 PRO A N 1
ATOM 689 C CA . PRO A 1 87 ? -9.916 0.775 16.956 1.00 79.44 87 PRO A CA 1
ATOM 690 C C . PRO A 1 87 ? -9.876 -0.569 17.701 1.00 79.44 87 PRO A C 1
ATOM 692 O O . PRO A 1 87 ? -8.968 -0.800 18.498 1.00 79.44 87 PRO A O 1
ATOM 695 N N . ASP A 1 88 ? -10.804 -1.480 17.404 1.00 81.12 88 ASP A N 1
ATOM 696 C CA . ASP A 1 88 ? -10.930 -2.769 18.095 1.00 81.12 88 ASP A CA 1
ATOM 697 C C . ASP A 1 88 ? -9.936 -3.836 17.600 1.00 81.12 88 ASP A C 1
ATOM 699 O O . ASP A 1 88 ? -9.810 -4.905 18.199 1.00 81.12 88 ASP A O 1
ATOM 703 N N . MET A 1 89 ? -9.208 -3.568 16.510 1.00 80.69 89 MET A N 1
ATOM 704 C CA . MET A 1 89 ? -8.374 -4.585 15.864 1.00 80.69 89 MET A CA 1
ATOM 705 C C . MET A 1 89 ? -7.063 -4.845 16.597 1.00 80.69 89 MET A C 1
ATOM 707 O O . MET A 1 89 ? -6.586 -5.973 16.550 1.00 80.69 89 MET A O 1
ATOM 711 N N . GLY A 1 90 ? -6.471 -3.846 17.266 1.00 75.56 90 GLY A N 1
ATOM 712 C CA . GLY A 1 90 ? -5.318 -3.964 18.181 1.00 75.56 90 GLY A CA 1
ATOM 713 C C . GLY A 1 90 ? -4.098 -4.788 17.722 1.00 75.56 90 GLY A C 1
ATOM 714 O O . GLY A 1 90 ? -3.291 -5.171 18.563 1.00 75.56 90 GLY A O 1
ATOM 715 N N . VAL A 1 91 ? -3.963 -5.099 16.429 1.00 85.56 91 VAL A N 1
ATOM 716 C CA . VAL A 1 91 ? -2.843 -5.855 15.850 1.00 85.56 91 VAL A CA 1
ATOM 717 C C . VAL A 1 91 ? -1.880 -4.867 15.200 1.00 85.56 91 VAL A C 1
ATOM 719 O O . VAL A 1 91 ? -2.275 -4.082 14.335 1.00 85.56 91 VAL A O 1
ATOM 722 N N . SER A 1 92 ? -0.613 -4.909 15.601 1.00 89.88 92 SER A N 1
ATOM 723 C CA . SER A 1 92 ? 0.455 -4.120 14.980 1.00 89.88 92 SER A CA 1
ATOM 724 C C . SER A 1 92 ? 0.897 -4.730 13.650 1.00 89.88 92 SER A C 1
ATOM 726 O O . SER A 1 92 ? 0.850 -5.947 13.476 1.00 89.88 92 SER A O 1
ATOM 728 N N . LEU A 1 93 ? 1.376 -3.890 12.731 1.00 94.38 93 LEU A N 1
ATOM 729 C CA . LEU A 1 93 ? 2.015 -4.355 11.503 1.00 94.38 93 LEU A CA 1
ATOM 730 C C . LEU A 1 93 ? 3.331 -5.072 11.838 1.00 94.38 93 LEU A C 1
ATOM 732 O O . LEU A 1 93 ? 4.134 -4.575 12.627 1.00 94.38 93 LEU A O 1
ATOM 736 N N . ALA A 1 94 ? 3.573 -6.214 11.206 1.00 92.94 94 ALA A N 1
ATOM 737 C CA . ALA A 1 94 ? 4.819 -6.961 11.309 1.00 92.94 94 ALA A CA 1
ATOM 738 C C . ALA A 1 94 ? 5.375 -7.287 9.920 1.00 92.94 94 ALA A C 1
ATOM 740 O O . ALA A 1 94 ? 4.622 -7.476 8.967 1.00 92.94 94 ALA A O 1
ATOM 741 N N . ILE A 1 95 ? 6.699 -7.389 9.808 1.00 93.62 95 ILE A N 1
ATOM 742 C CA . ILE A 1 95 ? 7.365 -7.916 8.611 1.00 93.62 95 ILE A CA 1
ATOM 743 C C . ILE A 1 95 ? 7.694 -9.379 8.891 1.00 93.62 95 ILE A C 1
ATOM 745 O O . ILE A 1 95 ? 8.483 -9.670 9.788 1.00 93.62 95 ILE A O 1
ATOM 749 N N . GLY A 1 96 ? 7.082 -10.293 8.143 1.00 87.81 96 GLY A N 1
ATOM 750 C CA . GLY A 1 96 ? 7.328 -11.728 8.291 1.00 87.81 96 GLY A CA 1
ATOM 751 C C . GLY A 1 96 ? 8.507 -12.214 7.455 1.00 87.81 96 GLY A C 1
ATOM 752 O O . GLY A 1 96 ? 9.244 -13.097 7.886 1.00 87.81 96 GLY A O 1
ATOM 753 N N . SER A 1 97 ? 8.719 -11.631 6.273 1.00 88.25 97 SER A N 1
ATOM 754 C CA . SER A 1 97 ? 9.823 -12.014 5.394 1.00 88.25 97 SER A CA 1
ATOM 755 C C . SER A 1 97 ? 10.349 -10.824 4.586 1.00 88.25 97 SER A C 1
ATOM 757 O O . SER A 1 97 ? 9.613 -9.887 4.268 1.00 88.25 97 SER A O 1
ATOM 759 N N . ILE A 1 98 ? 11.646 -10.873 4.272 1.00 91.12 98 ILE A N 1
ATOM 760 C CA . ILE A 1 98 ? 12.299 -10.021 3.278 1.00 91.12 98 ILE A CA 1
ATOM 761 C C . ILE A 1 98 ? 13.073 -10.958 2.359 1.00 91.12 98 ILE A C 1
ATOM 763 O O . ILE A 1 98 ? 13.934 -11.709 2.828 1.00 91.12 98 ILE A O 1
ATOM 767 N N . ASP A 1 99 ? 12.758 -10.933 1.069 1.00 86.88 99 ASP A N 1
ATOM 768 C CA . ASP A 1 99 ? 13.394 -11.785 0.066 1.00 86.88 99 ASP A CA 1
ATOM 769 C C . ASP A 1 99 ? 13.941 -10.936 -1.086 1.00 86.88 99 ASP A C 1
ATOM 771 O O . ASP A 1 99 ? 13.378 -9.902 -1.441 1.00 86.88 99 ASP A O 1
ATOM 775 N N . SER A 1 100 ? 15.060 -11.361 -1.663 1.00 78.19 100 SER A N 1
ATOM 776 C CA . SER A 1 100 ? 15.704 -10.716 -2.804 1.00 78.19 100 SER A CA 1
ATOM 777 C C . SER A 1 100 ? 15.687 -11.560 -4.077 1.00 78.19 100 SER A C 1
ATOM 779 O O . SER A 1 100 ? 16.441 -11.217 -4.977 1.00 78.19 100 SER A O 1
ATOM 781 N N . GLY A 1 101 ? 14.894 -12.640 -4.139 1.00 75.88 101 GLY A N 1
ATOM 782 C CA . GLY A 1 101 ? 14.788 -13.579 -5.267 1.00 75.88 101 GLY A CA 1
ATOM 783 C C . GLY A 1 101 ? 14.747 -12.947 -6.671 1.00 75.88 101 GLY A C 1
ATOM 784 O O . GLY A 1 101 ? 15.784 -12.623 -7.239 1.00 75.88 101 GLY A O 1
ATOM 785 N N . GLY A 1 102 ? 13.566 -12.853 -7.293 1.00 73.44 102 GLY A N 1
ATOM 786 C CA . GLY A 1 102 ? 13.418 -12.237 -8.628 1.00 73.44 102 GLY A CA 1
ATOM 787 C C . GLY A 1 102 ? 13.330 -10.706 -8.593 1.00 73.44 102 GLY A C 1
ATOM 788 O O . GLY A 1 102 ? 13.783 -10.029 -9.510 1.00 73.44 102 GLY A O 1
ATOM 789 N N . ALA A 1 103 ? 12.763 -10.179 -7.513 1.00 82.94 103 ALA A N 1
ATOM 790 C CA . ALA A 1 103 ? 12.726 -8.771 -7.145 1.00 82.94 103 ALA A CA 1
ATOM 791 C C . ALA A 1 103 ? 12.777 -8.699 -5.616 1.00 82.94 103 ALA A C 1
ATOM 793 O O . ALA A 1 103 ? 12.369 -9.653 -4.940 1.00 82.94 103 ALA A O 1
ATOM 794 N N . LYS A 1 104 ? 13.249 -7.583 -5.052 1.00 90.44 104 LYS A N 1
ATOM 795 C CA . LYS A 1 104 ? 13.135 -7.380 -3.603 1.00 90.44 104 LYS A CA 1
ATOM 796 C C . LYS A 1 104 ? 11.669 -7.336 -3.201 1.00 90.44 104 LYS A C 1
ATOM 798 O O . LYS A 1 104 ? 10.887 -6.591 -3.788 1.00 90.44 104 LYS A O 1
ATOM 803 N N . SER A 1 105 ? 11.315 -8.128 -2.200 1.00 92.75 105 SER A N 1
ATOM 804 C CA . SER A 1 105 ? 9.952 -8.250 -1.703 1.00 92.75 105 SER A CA 1
ATOM 805 C C . SER A 1 105 ? 9.906 -8.290 -0.181 1.00 92.75 105 SER A C 1
ATOM 807 O O . SER A 1 105 ? 10.854 -8.716 0.482 1.00 92.75 105 SER A O 1
ATOM 809 N N . PHE A 1 106 ? 8.794 -7.803 0.354 1.00 94.69 106 PHE A N 1
ATOM 810 C CA . PHE A 1 106 ? 8.512 -7.681 1.775 1.00 94.69 106 PHE A CA 1
ATOM 811 C C . PHE A 1 106 ? 7.127 -8.261 2.029 1.00 94.69 106 PHE A C 1
ATOM 813 O O . PHE A 1 106 ? 6.149 -7.815 1.422 1.00 94.69 106 PHE A O 1
ATOM 820 N N . ASP A 1 107 ? 7.045 -9.226 2.937 1.00 93.62 107 ASP A N 1
ATOM 821 C CA . ASP A 1 107 ? 5.775 -9.779 3.389 1.00 93.62 107 ASP A CA 1
ATOM 822 C C . ASP A 1 107 ? 5.358 -9.090 4.685 1.00 93.62 107 ASP A C 1
ATOM 824 O O . ASP A 1 107 ? 5.949 -9.318 5.745 1.00 93.62 107 ASP A O 1
ATOM 828 N N . PHE A 1 108 ? 4.337 -8.242 4.590 1.00 95.38 108 PHE A N 1
ATOM 829 C CA . PHE A 1 108 ? 3.744 -7.552 5.728 1.00 95.38 108 PHE A CA 1
ATOM 830 C C . PHE A 1 108 ? 2.531 -8.319 6.245 1.00 95.38 108 PHE A C 1
ATOM 832 O O . PHE A 1 108 ? 1.716 -8.787 5.453 1.00 95.38 108 PHE A O 1
ATOM 839 N N . PHE A 1 109 ? 2.386 -8.395 7.564 1.00 94.00 109 PHE A N 1
ATOM 840 C CA . PHE A 1 109 ? 1.286 -9.047 8.267 1.00 94.00 109 PHE A CA 1
ATOM 841 C C . PHE A 1 109 ? 0.610 -8.055 9.207 1.00 94.00 109 PHE A C 1
ATOM 843 O O . PHE A 1 109 ? 1.283 -7.378 9.982 1.00 94.00 109 PHE A O 1
ATOM 850 N N . GLY A 1 110 ? -0.716 -7.985 9.156 1.00 93.94 110 GLY A N 1
ATOM 851 C CA . GLY A 1 110 ? -1.517 -7.119 10.018 1.00 93.94 110 GLY A CA 1
ATOM 852 C C . GLY A 1 110 ? -2.956 -7.614 10.120 1.00 93.94 110 GLY A C 1
ATOM 853 O O . GLY A 1 110 ? -3.289 -8.663 9.567 1.00 93.94 110 GLY A O 1
ATOM 854 N N . ALA A 1 111 ? -3.813 -6.864 10.815 1.00 93.75 111 ALA A N 1
ATOM 855 C CA . ALA A 1 111 ? -5.235 -7.188 10.938 1.00 93.75 111 ALA A CA 1
ATOM 856 C C . ALA A 1 111 ? -5.874 -7.368 9.554 1.00 93.75 111 ALA A C 1
ATOM 858 O O . ALA A 1 111 ? -5.761 -6.473 8.713 1.00 93.75 111 ALA A O 1
ATOM 859 N N . GLY A 1 112 ? -6.563 -8.493 9.333 1.00 92.56 112 GLY A N 1
ATOM 860 C CA . GLY A 1 112 ? -7.093 -8.883 8.021 1.00 92.56 112 GLY A CA 1
ATOM 861 C C . GLY A 1 112 ? -7.885 -7.772 7.329 1.00 92.56 112 GLY A C 1
ATOM 862 O O . GLY A 1 112 ? -7.545 -7.373 6.218 1.00 92.56 112 GLY A O 1
ATOM 863 N N . VAL A 1 113 ? -8.843 -7.173 8.043 1.00 92.00 113 VAL A N 1
ATOM 864 C CA . VAL A 1 113 ? -9.674 -6.072 7.524 1.00 92.00 113 VAL A CA 1
ATOM 865 C C . VAL A 1 113 ? -8.862 -4.846 7.091 1.00 92.00 113 VAL A C 1
ATOM 867 O O . VAL A 1 113 ? -9.160 -4.236 6.068 1.00 92.00 113 VAL A O 1
ATOM 870 N N . VAL A 1 114 ? -7.799 -4.502 7.827 1.00 94.12 114 VAL A N 1
ATOM 871 C CA . VAL A 1 114 ? -6.946 -3.341 7.524 1.00 94.12 114 VAL A CA 1
ATOM 872 C C . VAL A 1 114 ? -6.065 -3.634 6.311 1.00 94.12 114 VAL A C 1
ATOM 874 O O . VAL A 1 114 ? -5.865 -2.770 5.457 1.00 94.12 114 VAL A O 1
ATOM 877 N N . MET A 1 115 ? -5.550 -4.861 6.217 1.00 94.81 115 MET A N 1
ATOM 878 C CA . MET A 1 115 ? -4.717 -5.305 5.099 1.00 94.81 115 MET A CA 1
ATOM 879 C C . MET A 1 115 ? -5.519 -5.382 3.793 1.00 94.81 115 MET A C 1
ATOM 881 O O . MET A 1 115 ? -5.021 -4.961 2.748 1.00 94.81 115 MET A O 1
ATOM 885 N N . ASP A 1 116 ? -6.776 -5.820 3.861 1.00 93.31 116 ASP A N 1
ATOM 886 C CA . ASP A 1 116 ? -7.708 -5.836 2.727 1.00 93.31 116 ASP A CA 1
ATOM 887 C C . ASP A 1 116 ? -8.074 -4.440 2.253 1.00 93.31 116 ASP A C 1
ATOM 889 O O . ASP A 1 116 ? -8.038 -4.150 1.051 1.00 93.31 116 ASP A O 1
ATOM 893 N N . ASP A 1 117 ? -8.378 -3.556 3.204 1.00 92.81 117 ASP A N 1
ATOM 894 C CA . ASP A 1 117 ? -8.631 -2.147 2.935 1.00 92.81 117 ASP A CA 1
ATOM 895 C C . ASP A 1 117 ? -7.435 -1.494 2.238 1.00 92.81 117 ASP A C 1
ATOM 897 O O . ASP A 1 117 ? -7.606 -0.730 1.283 1.00 92.81 117 ASP A O 1
ATOM 901 N N . MET A 1 118 ? -6.226 -1.816 2.697 1.00 94.69 118 MET A N 1
ATOM 902 C CA . MET A 1 118 ? -4.980 -1.317 2.135 1.00 94.69 118 MET A CA 1
ATOM 903 C C . MET A 1 118 ? -4.742 -1.843 0.717 1.00 94.69 118 MET A C 1
ATOM 905 O O . MET A 1 118 ? -4.546 -1.029 -0.186 1.00 94.69 118 MET A O 1
ATOM 909 N N . SER A 1 119 ? -4.801 -3.162 0.491 1.00 94.50 119 SER A N 1
ATOM 910 C CA . SER A 1 119 ? -4.618 -3.755 -0.847 1.00 94.50 119 SER A CA 1
ATOM 911 C C . SER A 1 119 ? -5.639 -3.185 -1.838 1.00 94.50 119 SER A C 1
ATOM 913 O O . SER A 1 119 ? -5.280 -2.652 -2.892 1.00 94.50 119 SER A O 1
ATOM 915 N N . THR A 1 120 ? -6.914 -3.145 -1.440 1.00 94.62 120 THR A N 1
ATOM 916 C CA . THR A 1 120 ? -7.998 -2.580 -2.252 1.00 94.62 120 THR A CA 1
ATOM 917 C C . THR A 1 120 ? -7.753 -1.111 -2.589 1.00 94.62 120 THR A C 1
ATOM 919 O O . THR A 1 120 ? -7.990 -0.682 -3.723 1.00 94.62 120 THR A O 1
ATOM 922 N N . LEU A 1 121 ? -7.284 -0.311 -1.627 1.00 95.31 121 LEU A N 1
ATOM 923 C CA . LEU A 1 121 ? -6.983 1.099 -1.853 1.00 95.31 121 LEU A CA 1
ATOM 924 C C . LEU A 1 121 ? -5.814 1.278 -2.827 1.00 95.31 121 LEU A C 1
ATOM 926 O O . LEU A 1 121 ? -5.927 2.075 -3.759 1.00 95.31 121 LEU A O 1
ATOM 930 N N . LEU A 1 122 ? -4.722 0.533 -2.645 1.00 95.31 122 LEU A N 1
ATOM 931 C CA . LEU A 1 122 ? -3.536 0.605 -3.502 1.00 95.31 122 LEU A CA 1
ATOM 932 C C . LEU A 1 122 ? -3.865 0.262 -4.953 1.00 95.31 122 LEU A C 1
ATOM 934 O O . LEU A 1 122 ? -3.520 1.025 -5.858 1.00 95.31 122 LEU A O 1
ATOM 938 N N . VAL A 1 123 ? -4.608 -0.824 -5.163 1.00 94.19 123 VAL A N 1
ATOM 939 C CA . VAL A 1 123 ? -5.069 -1.247 -6.488 1.00 94.19 123 VAL A CA 1
ATOM 940 C C . VAL A 1 123 ? -5.967 -0.184 -7.123 1.00 94.19 123 VAL A C 1
ATOM 942 O O . VAL A 1 123 ? -5.759 0.200 -8.274 1.00 94.19 123 VAL A O 1
ATOM 945 N N . ASN A 1 124 ? -6.930 0.353 -6.369 1.00 93.62 124 ASN A N 1
ATOM 946 C CA . ASN A 1 124 ? -7.841 1.379 -6.872 1.00 93.62 124 ASN A CA 1
ATOM 947 C C . ASN A 1 124 ? -7.136 2.684 -7.244 1.00 93.62 124 ASN A C 1
ATOM 949 O O . ASN A 1 124 ? -7.506 3.318 -8.239 1.00 93.62 124 ASN A O 1
ATOM 953 N N . VAL A 1 125 ? -6.161 3.107 -6.438 1.00 93.88 125 VAL A N 1
ATOM 954 C CA . VAL A 1 125 ? -5.364 4.298 -6.732 1.00 93.88 125 VAL A CA 1
ATOM 955 C C . VAL A 1 125 ? -4.518 4.046 -7.972 1.00 93.88 125 VAL A C 1
ATOM 957 O O . VAL A 1 125 ? -4.569 4.849 -8.903 1.00 93.88 125 VAL A O 1
ATOM 960 N N . TRP A 1 126 ? -3.822 2.909 -8.033 1.00 93.19 126 TRP A N 1
ATOM 961 C CA . TRP A 1 126 ? -3.027 2.510 -9.192 1.00 93.19 126 TRP A CA 1
ATOM 962 C C . TRP A 1 126 ? -3.835 2.529 -10.489 1.00 93.19 126 TRP A C 1
ATOM 964 O O . TRP A 1 126 ? -3.421 3.150 -11.468 1.00 93.19 126 TRP A O 1
ATOM 974 N N . ASP A 1 127 ? -5.029 1.934 -10.481 1.00 91.19 127 ASP A N 1
ATOM 975 C CA . ASP A 1 127 ? -5.897 1.866 -11.657 1.00 91.19 127 ASP A CA 1
ATOM 976 C C . ASP A 1 127 ? -6.230 3.223 -12.268 1.00 91.19 127 ASP A C 1
ATOM 978 O O . ASP A 1 127 ? -6.427 3.327 -13.480 1.00 91.19 127 ASP A O 1
ATOM 982 N N . ARG A 1 128 ? -6.261 4.259 -11.432 1.00 90.88 128 ARG A N 1
ATOM 983 C CA . ARG A 1 128 ? -6.609 5.622 -11.825 1.00 90.88 128 ARG A CA 1
ATOM 984 C C . ARG A 1 128 ? -5.389 6.449 -12.221 1.00 90.88 128 ARG A C 1
ATOM 986 O O . ARG A 1 128 ? -5.532 7.352 -13.038 1.00 90.88 128 ARG A O 1
ATOM 993 N N . VAL A 1 129 ? -4.205 6.148 -11.682 1.00 90.94 129 VAL A N 1
ATOM 994 C CA . VAL A 1 129 ? -2.986 6.941 -11.936 1.00 90.94 129 VAL A CA 1
ATOM 995 C C . VAL A 1 129 ? -2.038 6.319 -12.964 1.00 90.94 129 VAL A C 1
ATOM 997 O O . VAL A 1 129 ? -1.154 7.014 -13.451 1.00 90.94 129 VAL A O 1
ATOM 1000 N N . LYS A 1 130 ? -2.226 5.051 -13.356 1.00 88.56 130 LYS A N 1
ATOM 1001 C CA . LYS A 1 130 ? -1.310 4.316 -14.254 1.00 88.56 130 LYS A CA 1
ATOM 1002 C C . LYS A 1 130 ? -1.087 4.929 -15.643 1.00 88.56 130 LYS A C 1
ATOM 1004 O O . LYS A 1 130 ? -0.058 4.665 -16.255 1.00 88.56 130 LYS A O 1
ATOM 1009 N N . TYR A 1 131 ? -2.031 5.733 -16.138 1.00 85.12 131 TYR A N 1
ATOM 1010 C CA . TYR A 1 131 ? -1.919 6.455 -17.419 1.00 85.12 131 TYR A CA 1
ATOM 1011 C C . TYR A 1 131 ? -1.591 7.936 -17.247 1.00 85.12 131 TYR A C 1
ATOM 1013 O O . TYR A 1 131 ? -1.543 8.684 -18.224 1.00 85.12 131 TYR A O 1
ATOM 1021 N N . SER A 1 132 ? -1.447 8.385 -16.007 1.00 79.25 132 SER A N 1
ATOM 1022 C CA . SER A 1 132 ? -1.345 9.797 -15.725 1.00 79.25 132 SER A CA 1
ATOM 1023 C C . SER A 1 132 ? 0.094 10.277 -15.914 1.00 79.25 132 SER A C 1
ATOM 1025 O O . SER A 1 132 ? 1.025 9.600 -15.468 1.00 79.25 132 SER A O 1
ATOM 1027 N N . PRO A 1 133 ? 0.314 11.435 -16.559 1.00 69.19 133 PRO A N 1
ATOM 1028 C CA . PRO A 1 133 ? 1.640 12.031 -16.612 1.00 69.19 133 PRO A CA 1
ATOM 1029 C C . PRO A 1 133 ? 2.115 12.367 -15.191 1.00 69.19 133 PRO A C 1
ATOM 1031 O O . PRO A 1 133 ? 1.320 12.761 -14.337 1.00 69.19 133 PRO A O 1
ATOM 1034 N N . GLU A 1 134 ? 3.419 12.238 -14.934 1.00 70.19 134 GLU A N 1
ATOM 1035 C CA . GLU A 1 134 ? 3.998 12.413 -13.590 1.00 70.19 134 GLU A CA 1
ATOM 1036 C C . GLU A 1 134 ? 3.842 13.836 -13.006 1.00 70.19 134 GLU A C 1
ATOM 1038 O O . GLU A 1 134 ? 4.079 14.051 -11.810 1.00 70.19 134 GLU A O 1
ATOM 1043 N N . GLU A 1 135 ? 3.453 14.823 -13.818 1.00 69.44 135 GLU A N 1
ATOM 1044 C CA . GLU A 1 135 ? 3.16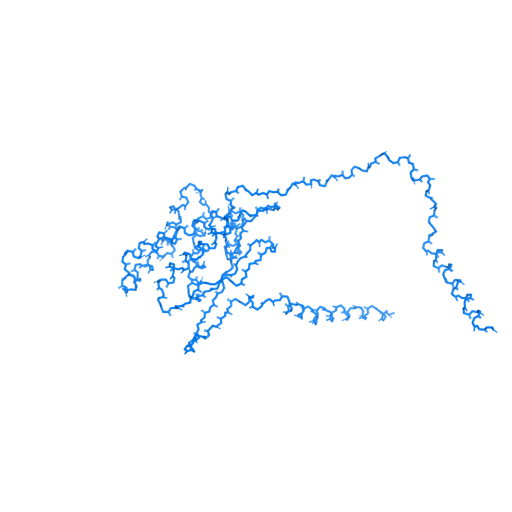0 16.178 -13.354 1.00 69.44 135 GLU A CA 1
ATOM 1045 C C . GLU A 1 135 ? 1.984 16.166 -12.368 1.00 69.44 135 GLU A C 1
ATOM 1047 O O . GLU A 1 135 ? 0.884 15.719 -12.680 1.00 69.44 135 GLU A O 1
ATOM 1052 N N . ASN A 1 136 ? 2.208 16.673 -11.153 1.00 78.75 136 ASN A N 1
ATOM 1053 C CA . ASN A 1 136 ? 1.221 16.692 -10.066 1.00 78.75 136 ASN A CA 1
ATOM 1054 C C . ASN A 1 136 ? 0.746 15.303 -9.589 1.00 78.75 136 ASN A C 1
ATOM 1056 O O . ASN A 1 136 ? -0.382 15.166 -9.116 1.00 78.75 136 ASN A O 1
ATOM 1060 N N . PHE A 1 137 ? 1.620 14.288 -9.626 1.00 84.88 137 PHE A N 1
ATOM 1061 C CA . PHE A 1 137 ? 1.333 12.920 -9.156 1.00 84.88 137 PHE A CA 1
ATOM 1062 C C . PHE A 1 137 ? 0.659 12.855 -7.770 1.00 84.88 137 PHE A C 1
ATOM 1064 O O . PHE A 1 137 ? -0.273 12.086 -7.552 1.00 84.88 137 PHE A O 1
ATOM 1071 N N . ARG A 1 138 ? 1.066 13.742 -6.851 1.00 86.00 138 ARG A N 1
ATOM 1072 C CA . ARG A 1 138 ? 0.442 13.926 -5.534 1.00 86.00 138 ARG A CA 1
ATOM 1073 C C . ARG A 1 138 ? -1.062 14.187 -5.617 1.00 86.00 138 ARG 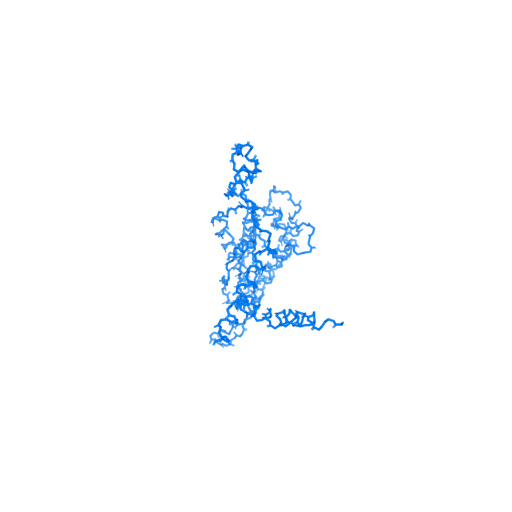A C 1
ATOM 1075 O O . ARG A 1 138 ? -1.856 13.513 -4.970 1.00 86.00 138 ARG A O 1
ATOM 1082 N N . TYR A 1 139 ? -1.431 15.201 -6.391 1.00 87.62 139 TYR A N 1
ATOM 1083 C CA . TYR A 1 139 ? -2.811 15.644 -6.542 1.00 87.62 139 TYR A CA 1
ATOM 1084 C C . TYR A 1 139 ? -3.658 14.555 -7.205 1.00 87.62 139 TYR A C 1
ATOM 1086 O O . TYR A 1 139 ? -4.785 14.296 -6.794 1.00 87.62 139 TYR A O 1
ATOM 1094 N N . GLN A 1 140 ? -3.088 13.854 -8.185 1.00 88.94 140 GLN A N 1
ATOM 1095 C CA . GLN A 1 140 ? -3.752 12.737 -8.854 1.00 88.94 140 GLN A CA 1
ATOM 1096 C C . GLN A 1 140 ? -4.048 11.584 -7.888 1.00 88.94 140 GLN A C 1
ATOM 1098 O O . GLN A 1 140 ? -5.133 11.013 -7.951 1.00 88.94 140 GLN A O 1
ATOM 1103 N N . ILE A 1 141 ? -3.132 11.277 -6.961 1.00 90.88 141 ILE A N 1
ATOM 1104 C CA . ILE A 1 141 ? -3.366 10.290 -5.897 1.00 90.88 141 ILE A CA 1
ATOM 1105 C C . ILE A 1 141 ? -4.515 10.735 -4.988 1.00 90.88 141 ILE A C 1
ATOM 1107 O O . ILE A 1 141 ? -5.401 9.937 -4.695 1.00 90.88 141 ILE A O 1
ATOM 1111 N N . GLU A 1 142 ? -4.552 12.004 -4.580 1.00 90.44 142 GLU A N 1
ATOM 1112 C CA . GLU A 1 142 ? -5.643 12.532 -3.748 1.00 90.44 142 GLU A CA 1
ATOM 1113 C C . GLU A 1 142 ? -7.002 12.435 -4.464 1.00 90.44 142 GLU A C 1
ATOM 1115 O O . GLU A 1 142 ? -7.987 11.980 -3.876 1.00 90.44 142 GLU A O 1
ATOM 1120 N N . VAL A 1 143 ? -7.052 12.767 -5.758 1.00 89.62 143 VAL A N 1
ATOM 1121 C CA . VAL A 1 143 ? -8.248 12.587 -6.600 1.00 89.62 143 VAL A CA 1
ATOM 1122 C C . VAL A 1 143 ? -8.621 11.113 -6.736 1.00 89.62 143 VAL A C 1
ATOM 1124 O O . VAL A 1 143 ? -9.795 10.759 -6.612 1.00 89.62 143 VAL A O 1
ATOM 1127 N N . ALA A 1 144 ? -7.641 10.234 -6.933 1.00 91.56 144 ALA A N 1
ATOM 1128 C CA . ALA A 1 144 ? -7.871 8.802 -7.036 1.00 91.56 144 ALA A CA 1
ATOM 1129 C C . ALA A 1 144 ? -8.427 8.216 -5.731 1.00 91.56 144 ALA A C 1
ATOM 1131 O O . ALA A 1 144 ? -9.342 7.397 -5.779 1.00 91.56 144 ALA A O 1
ATOM 1132 N N . MET A 1 145 ? -7.951 8.676 -4.573 1.00 91.06 145 MET A N 1
ATOM 1133 C CA . MET A 1 145 ? -8.475 8.285 -3.262 1.00 91.06 145 MET A CA 1
ATOM 1134 C C . MET A 1 145 ? -9.912 8.764 -3.045 1.00 91.06 145 MET A C 1
ATOM 1136 O O . MET A 1 145 ? -10.742 8.004 -2.541 1.00 91.06 145 MET A O 1
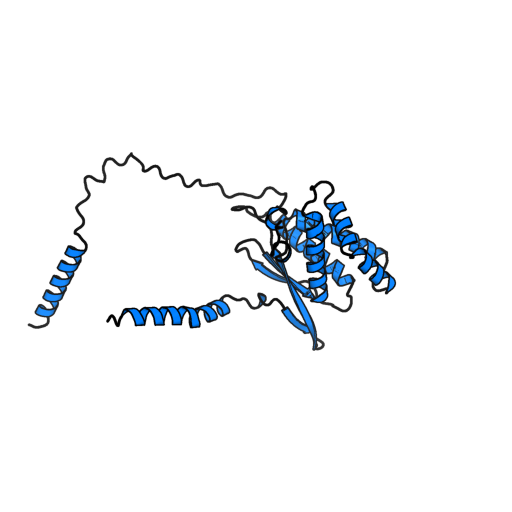ATOM 1140 N N . MET A 1 146 ? -10.233 9.996 -3.455 1.00 89.19 146 MET A N 1
ATOM 1141 C CA . MET A 1 146 ? -11.614 10.492 -3.457 1.00 89.19 146 MET A CA 1
ATOM 1142 C C . MET A 1 146 ? -12.513 9.601 -4.322 1.00 89.19 146 MET A C 1
ATOM 1144 O O . MET A 1 146 ? -13.557 9.144 -3.863 1.00 89.19 146 MET A O 1
ATOM 1148 N N . ALA A 1 147 ? -12.070 9.282 -5.539 1.00 79.62 147 ALA A N 1
ATOM 1149 C CA . ALA A 1 147 ? -12.799 8.425 -6.472 1.00 79.62 147 ALA A CA 1
ATOM 1150 C C . ALA A 1 147 ? -12.857 6.944 -6.048 1.00 79.62 147 ALA A C 1
ATOM 1152 O O . ALA A 1 147 ? -13.722 6.206 -6.517 1.00 79.62 147 ALA A O 1
ATOM 1153 N N . ALA A 1 148 ? -11.946 6.496 -5.184 1.00 87.44 148 ALA A N 1
ATOM 1154 C CA . ALA A 1 148 ? -11.968 5.176 -4.556 1.00 87.44 148 ALA A CA 1
ATOM 1155 C C . ALA A 1 148 ? -12.896 5.118 -3.326 1.00 87.44 148 ALA A C 1
ATOM 1157 O O . ALA A 1 148 ? -12.955 4.097 -2.648 1.00 87.44 148 ALA A O 1
ATOM 1158 N N . GLY A 1 149 ? -13.592 6.214 -2.997 1.00 88.94 149 GLY A N 1
ATOM 1159 C CA . GLY A 1 149 ? -14.512 6.282 -1.860 1.00 88.94 149 GLY A CA 1
ATOM 1160 C C . GLY A 1 149 ? -13.822 6.378 -0.497 1.00 88.94 149 GLY A C 1
ATOM 1161 O O . GLY A 1 149 ? -14.492 6.333 0.532 1.00 88.94 149 GLY A O 1
ATOM 1162 N N . PHE A 1 150 ? -12.497 6.549 -0.448 1.00 91.06 150 PHE A N 1
ATOM 1163 C CA . PHE A 1 150 ? -11.757 6.627 0.814 1.00 91.06 150 PHE A CA 1
ATOM 1164 C C . PHE A 1 150 ? -12.177 7.833 1.665 1.00 91.06 150 PHE A C 1
ATOM 1166 O O . PHE A 1 150 ? -12.364 7.716 2.873 1.00 91.06 150 PHE A O 1
ATOM 1173 N N . VAL A 1 151 ? -12.403 8.985 1.028 1.00 89.12 151 VAL A N 1
ATOM 1174 C CA . VAL A 1 151 ? -12.864 10.194 1.730 1.00 89.12 151 VAL A CA 1
ATOM 1175 C C . VAL A 1 151 ? -14.274 10.016 2.296 1.00 89.12 151 VAL A C 1
ATOM 1177 O O . VAL A 1 151 ? -14.553 10.508 3.386 1.00 89.12 151 VAL A O 1
ATOM 1180 N N . SER A 1 152 ? -15.153 9.288 1.601 1.00 90.44 152 SER A N 1
ATOM 1181 C CA . SER A 1 152 ? -16.484 8.958 2.125 1.00 90.44 152 SER A CA 1
ATOM 1182 C C . SER A 1 152 ? -16.385 8.078 3.369 1.00 90.44 152 SER A C 1
ATOM 1184 O O . SER A 1 152 ? -17.008 8.403 4.374 1.00 90.44 152 SER A O 1
ATOM 1186 N N . ARG A 1 153 ? -15.515 7.058 3.358 1.00 90.00 153 ARG A N 1
ATOM 1187 C CA . ARG A 1 153 ? -15.266 6.201 4.531 1.00 90.00 153 ARG A CA 1
ATOM 1188 C C . ARG A 1 153 ? -14.765 6.986 5.744 1.00 90.00 153 ARG A C 1
ATOM 1190 O O . ARG A 1 153 ? -15.239 6.777 6.853 1.00 90.00 153 ARG A O 1
ATOM 1197 N N . ILE A 1 154 ? -13.854 7.940 5.541 1.00 92.19 154 ILE A N 1
ATOM 1198 C CA . ILE A 1 154 ? -13.391 8.821 6.626 1.00 92.19 154 ILE A CA 1
ATOM 1199 C C . ILE A 1 154 ? -14.532 9.683 7.176 1.00 92.19 154 ILE A C 1
ATOM 1201 O O . ILE A 1 154 ? -14.652 9.836 8.390 1.00 92.19 154 ILE A O 1
ATOM 1205 N N . LYS A 1 155 ? -15.391 10.227 6.306 1.00 91.31 155 LYS A N 1
ATOM 1206 C CA . LYS A 1 155 ? -16.563 11.006 6.737 1.00 91.31 155 LYS A CA 1
ATOM 1207 C C . LYS A 1 155 ? -17.567 10.154 7.512 1.00 91.31 155 LYS A C 1
ATOM 1209 O O . LYS A 1 155 ? -18.139 10.641 8.481 1.00 91.31 155 LYS A O 1
ATOM 1214 N N . GLU A 1 156 ? -17.765 8.901 7.118 1.00 92.06 156 GLU A N 1
ATOM 1215 C CA . GLU A 1 156 ? -18.605 7.947 7.848 1.00 92.06 156 GLU A CA 1
ATOM 1216 C C . GLU A 1 156 ? -18.020 7.632 9.230 1.00 92.06 156 GLU A C 1
ATOM 1218 O O . GLU A 1 156 ? -18.736 7.739 10.223 1.00 92.06 156 GLU A O 1
ATOM 1223 N N . ALA A 1 157 ? -16.715 7.362 9.327 1.00 90.56 157 ALA A N 1
ATOM 1224 C CA . ALA A 1 157 ? -16.034 7.149 10.607 1.00 90.56 157 ALA A CA 1
ATOM 1225 C C . ALA A 1 157 ? -16.107 8.385 11.526 1.00 90.56 157 ALA A C 1
ATOM 1227 O O . ALA A 1 157 ? -16.277 8.261 12.740 1.00 90.56 157 ALA A O 1
ATOM 1228 N N . GLN A 1 158 ? -16.034 9.589 10.950 1.00 92.12 158 GLN A N 1
ATOM 1229 C CA . GLN A 1 158 ? -16.229 10.843 11.679 1.00 92.12 158 GLN A CA 1
ATOM 1230 C C . GLN A 1 158 ? -17.679 10.995 12.167 1.00 92.12 158 GLN A C 1
ATOM 1232 O O . GLN A 1 158 ? -17.906 11.379 13.313 1.00 92.12 158 GLN A O 1
ATOM 1237 N N . ALA A 1 159 ? -18.666 10.668 11.327 1.00 91.88 159 ALA A N 1
ATOM 1238 C CA . ALA A 1 159 ? -20.082 10.702 11.699 1.00 91.88 159 ALA A CA 1
ATOM 1239 C C . ALA A 1 159 ? -20.414 9.692 12.812 1.00 91.88 159 ALA A C 1
ATOM 1241 O O . ALA A 1 159 ? -21.250 9.973 13.668 1.00 91.88 159 ALA A O 1
ATOM 1242 N N . GLN A 1 160 ? -19.723 8.550 12.830 1.00 92.31 160 GLN A N 1
ATOM 1243 C CA . GLN A 1 160 ? -19.813 7.524 13.873 1.00 92.31 160 GLN A CA 1
ATOM 1244 C C . GLN A 1 160 ? -18.988 7.851 15.131 1.00 92.31 160 GLN A C 1
ATOM 1246 O O . GLN A 1 160 ? -18.969 7.052 16.061 1.00 92.31 160 GLN A O 1
ATOM 1251 N N . GLN A 1 161 ? -18.319 9.010 15.183 1.00 89.88 161 GLN A N 1
ATOM 1252 C CA . GLN A 1 161 ? -17.449 9.437 16.290 1.00 89.88 161 GLN A CA 1
ATOM 1253 C C . GLN A 1 161 ? -16.280 8.482 16.592 1.00 89.88 161 GLN A C 1
ATOM 1255 O O . GLN A 1 161 ? -15.700 8.542 17.674 1.00 89.88 161 GLN A O 1
ATOM 1260 N N . ILE A 1 162 ? -15.889 7.644 15.627 1.00 89.56 162 ILE A N 1
ATOM 1261 C CA . ILE A 1 162 ? -14.703 6.780 15.736 1.00 89.56 162 ILE A CA 1
ATOM 1262 C C . ILE A 1 162 ? -13.437 7.644 15.720 1.00 89.56 162 ILE A C 1
ATOM 1264 O O . ILE A 1 162 ? -12.494 7.403 16.470 1.00 89.56 162 ILE A O 1
ATOM 1268 N N . ILE A 1 163 ? -13.433 8.689 14.884 1.00 91.56 163 ILE A N 1
ATOM 1269 C CA . ILE A 1 163 ? -12.315 9.623 14.732 1.00 91.56 163 ILE A CA 1
ATOM 1270 C C . ILE A 1 163 ? -12.778 11.080 14.835 1.00 91.56 163 ILE A C 1
ATOM 1272 O O . ILE A 1 163 ? -13.866 11.445 14.390 1.00 91.56 163 ILE A O 1
ATOM 1276 N N . GLY A 1 164 ? -11.916 11.937 15.387 1.00 91.88 164 GLY A N 1
ATOM 1277 C CA . GLY A 1 164 ? -12.105 13.390 15.373 1.00 91.88 164 GLY A CA 1
ATOM 1278 C C . GLY A 1 164 ? -11.730 14.024 14.028 1.00 91.88 164 GLY A C 1
ATOM 1279 O O . GLY A 1 164 ? -11.014 13.429 13.224 1.00 91.88 164 GLY A O 1
ATOM 1280 N N . GLU A 1 165 ? -12.162 15.267 13.800 1.00 92.00 165 GLU A N 1
ATOM 1281 C CA . GLU A 1 165 ? -11.902 15.999 12.549 1.00 92.00 165 GLU A CA 1
ATOM 1282 C C . GLU A 1 165 ? -10.403 16.184 12.260 1.00 92.00 165 GLU A C 1
ATOM 1284 O O . GLU A 1 165 ? -9.950 15.971 11.135 1.00 92.00 165 GLU A O 1
ATOM 1289 N N . GLU A 1 166 ? -9.610 16.530 13.278 1.00 92.50 166 GLU A N 1
ATOM 1290 C CA . GLU A 1 166 ? -8.160 16.697 13.124 1.00 92.50 166 GLU A CA 1
ATOM 1291 C C . GLU A 1 166 ? -7.492 15.386 12.685 1.00 92.50 166 GLU A C 1
ATOM 1293 O O . GLU A 1 166 ? -6.649 15.371 11.782 1.00 92.50 166 GLU A O 1
ATOM 1298 N N . LEU A 1 167 ? -7.901 14.272 13.299 1.00 91.19 167 LEU A N 1
ATOM 1299 C CA . LEU A 1 167 ? -7.385 12.952 12.964 1.00 91.19 167 LEU A CA 1
ATOM 1300 C C . LEU A 1 167 ? -7.804 12.557 11.546 1.00 91.19 167 LEU A C 1
ATOM 1302 O O . LEU A 1 167 ? -6.957 12.118 10.780 1.00 91.19 167 LEU A O 1
ATOM 1306 N N . ALA A 1 168 ? -9.054 12.810 11.151 1.00 91.88 168 ALA A N 1
ATOM 1307 C CA . ALA A 1 168 ? -9.545 12.566 9.795 1.00 91.88 168 ALA A CA 1
ATOM 1308 C C . ALA A 1 168 ? -8.714 13.297 8.725 1.00 91.88 168 ALA A C 1
ATOM 1310 O O . ALA A 1 168 ? -8.274 12.690 7.743 1.00 91.88 168 ALA A O 1
ATOM 1311 N N . GLN A 1 169 ? -8.444 14.592 8.925 1.00 92.00 169 GLN A N 1
ATOM 1312 C CA . GLN A 1 169 ? -7.616 15.380 8.007 1.00 92.00 169 GLN A CA 1
ATOM 1313 C C . GLN A 1 169 ? -6.171 14.871 7.955 1.00 92.00 169 GLN A C 1
ATOM 1315 O O . GLN A 1 169 ? -5.582 14.758 6.874 1.00 92.00 169 GLN A O 1
ATOM 1320 N N . ARG A 1 170 ? -5.605 14.521 9.115 1.00 93.25 170 ARG A N 1
ATOM 1321 C CA . ARG A 1 170 ? -4.263 13.941 9.213 1.00 93.25 170 ARG A CA 1
ATOM 1322 C C . ARG A 1 170 ? -4.181 12.608 8.470 1.00 93.25 170 ARG A C 1
ATOM 1324 O O . ARG A 1 170 ? -3.279 12.448 7.651 1.00 93.25 170 ARG A O 1
ATOM 1331 N N . THR A 1 171 ? -5.138 11.710 8.688 1.00 93.00 171 THR A N 1
ATOM 1332 C CA . THR A 1 171 ? -5.240 10.402 8.028 1.00 93.00 171 THR A CA 1
ATOM 1333 C C . THR A 1 171 ? -5.277 10.558 6.511 1.00 93.00 171 THR A C 1
ATOM 1335 O O . THR A 1 171 ? -4.469 9.942 5.823 1.00 93.00 171 THR A O 1
ATOM 1338 N N . MET A 1 172 ? -6.124 11.442 5.967 1.00 92.31 172 MET A N 1
ATOM 1339 C CA . MET A 1 172 ? -6.168 11.692 4.515 1.00 92.31 172 MET A CA 1
ATOM 1340 C C . MET A 1 172 ? -4.805 12.107 3.954 1.00 92.31 172 MET A C 1
ATOM 1342 O O . MET A 1 172 ? -4.350 11.571 2.940 1.00 92.31 172 MET A O 1
ATOM 1346 N N . ARG A 1 173 ? -4.132 13.044 4.630 1.00 93.31 173 ARG A N 1
ATOM 1347 C CA . ARG A 1 173 ? -2.832 13.560 4.194 1.00 93.31 173 ARG A CA 1
ATOM 1348 C C . ARG A 1 173 ? -1.744 12.490 4.245 1.00 93.31 173 ARG A C 1
ATOM 1350 O O . ARG A 1 173 ? -0.967 12.390 3.290 1.00 93.31 173 ARG A O 1
ATOM 1357 N N . VAL A 1 174 ? -1.679 11.738 5.345 1.00 95.44 174 VAL A N 1
ATOM 1358 C CA . VAL A 1 174 ? -0.676 10.688 5.563 1.00 95.44 174 VAL A CA 1
ATOM 1359 C C . VAL A 1 174 ? -0.872 9.570 4.552 1.00 95.44 174 VAL A C 1
ATOM 1361 O O . VAL A 1 174 ? 0.061 9.303 3.808 1.00 95.44 174 VAL A O 1
ATOM 1364 N N . VAL A 1 175 ? -2.087 9.033 4.400 1.00 95.81 175 VAL A N 1
ATOM 1365 C CA . VAL A 1 175 ? -2.376 7.951 3.443 1.00 95.81 175 VAL A CA 1
ATOM 1366 C C . VAL A 1 175 ? -1.947 8.324 2.031 1.00 95.81 175 VAL A C 1
ATOM 1368 O O . VAL A 1 175 ? -1.178 7.596 1.405 1.00 95.81 175 VAL A O 1
ATOM 1371 N N . ALA A 1 176 ? -2.348 9.498 1.544 1.00 94.69 176 ALA A N 1
ATOM 1372 C CA . ALA A 1 176 ? -1.921 9.939 0.224 1.00 94.69 176 ALA A CA 1
ATOM 1373 C C . ALA A 1 176 ? -0.383 10.047 0.135 1.00 94.69 176 ALA A C 1
ATOM 1375 O O . ALA A 1 176 ? 0.202 9.791 -0.915 1.00 94.69 176 ALA A O 1
ATOM 1376 N N . LYS A 1 177 ? 0.311 10.462 1.214 1.00 95.56 177 LYS A N 1
ATOM 1377 C CA . LYS A 1 177 ? 1.783 10.675 1.239 1.00 95.56 177 LYS A CA 1
ATOM 1378 C C . LYS A 1 177 ? 2.538 9.369 1.250 1.00 95.56 177 LYS A C 1
ATOM 1380 O O . LYS A 1 177 ? 3.531 9.250 0.535 1.00 95.56 177 LYS A O 1
ATOM 1385 N N . SER A 1 178 ? 2.046 8.408 2.004 1.00 96.69 178 SER A N 1
ATOM 1386 C CA . SER A 1 178 ? 2.599 7.071 2.054 1.00 96.69 178 SER A CA 1
ATOM 1387 C C . SER A 1 178 ? 2.441 6.385 0.695 1.00 96.69 178 SER A C 1
ATOM 1389 O O . SER A 1 178 ? 3.431 5.894 0.161 1.00 96.69 178 SER A O 1
ATOM 1391 N N . ILE A 1 179 ? 1.267 6.472 0.052 1.00 95.94 179 ILE A N 1
ATOM 1392 C CA . 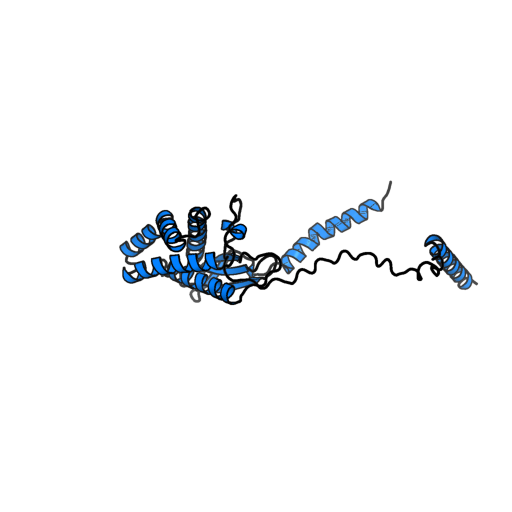ILE A 1 179 ? 1.058 5.918 -1.301 1.00 95.94 179 ILE A CA 1
ATOM 1393 C C . ILE A 1 179 ? 1.988 6.582 -2.325 1.00 95.94 179 ILE A C 1
ATOM 1395 O O . ILE A 1 179 ? 2.660 5.892 -3.089 1.00 95.94 179 ILE A O 1
ATOM 1399 N N . GLU A 1 180 ? 2.088 7.914 -2.319 1.00 94.19 180 GLU A N 1
ATOM 1400 C CA . GLU A 1 180 ? 2.997 8.632 -3.218 1.00 94.19 180 GLU A CA 1
ATOM 1401 C C . GLU A 1 180 ? 4.455 8.207 -3.019 1.00 94.19 180 GLU A C 1
ATOM 1403 O O . GLU A 1 180 ? 5.161 7.915 -3.985 1.00 94.19 180 GLU A O 1
ATOM 1408 N N . THR A 1 181 ? 4.914 8.183 -1.768 1.00 94.56 181 THR A N 1
ATOM 1409 C CA . THR A 1 181 ? 6.300 7.847 -1.427 1.00 94.56 181 THR A CA 1
ATOM 1410 C C . THR A 1 181 ? 6.617 6.411 -1.835 1.00 94.56 181 THR A C 1
ATOM 1412 O O . THR A 1 181 ? 7.687 6.153 -2.389 1.00 94.56 181 THR A O 1
ATOM 1415 N N . MET A 1 182 ? 5.670 5.494 -1.636 1.00 94.31 182 MET A N 1
ATOM 1416 C CA . MET A 1 182 ? 5.780 4.097 -2.032 1.00 94.31 182 MET A CA 1
ATOM 1417 C C . MET A 1 182 ? 5.888 3.952 -3.556 1.00 94.31 182 MET A C 1
ATOM 1419 O O . MET A 1 182 ? 6.843 3.353 -4.047 1.00 94.31 182 MET A O 1
ATOM 1423 N N . PHE A 1 183 ? 4.995 4.591 -4.317 1.00 93.31 183 PHE A N 1
ATOM 1424 C CA . PHE A 1 183 ? 5.014 4.548 -5.783 1.00 93.31 183 PHE A CA 1
ATOM 1425 C C . PHE A 1 183 ? 6.280 5.184 -6.372 1.00 93.31 183 PHE A C 1
ATOM 1427 O O . PHE A 1 183 ? 6.879 4.631 -7.291 1.00 93.31 183 PHE A O 1
ATOM 1434 N N . ARG A 1 184 ? 6.762 6.299 -5.805 1.00 91.38 184 ARG A N 1
ATOM 1435 C CA . ARG A 1 184 ? 8.045 6.919 -6.201 1.00 91.38 184 ARG A CA 1
ATOM 1436 C C . ARG A 1 184 ? 9.266 6.068 -5.863 1.00 91.38 184 ARG A C 1
ATOM 1438 O O . ARG A 1 184 ? 10.305 6.208 -6.507 1.00 91.38 184 ARG A O 1
ATOM 1445 N N . SER A 1 185 ? 9.141 5.215 -4.852 1.00 91.94 185 SER A N 1
ATOM 1446 C CA . SER A 1 185 ? 10.148 4.218 -4.480 1.00 91.94 185 SER A CA 1
ATOM 1447 C C . SER A 1 185 ? 10.038 2.946 -5.333 1.00 91.94 185 SER A C 1
ATOM 1449 O O . SER A 1 185 ? 10.780 1.999 -5.111 1.00 91.94 185 SER A O 1
ATOM 1451 N N . GLY A 1 186 ? 9.128 2.914 -6.312 1.00 91.56 186 GLY A N 1
ATOM 1452 C CA . GLY A 1 186 ? 8.904 1.767 -7.183 1.00 91.56 186 GLY A CA 1
ATOM 1453 C C . GLY A 1 186 ? 8.212 0.588 -6.505 1.00 91.56 186 GLY A C 1
ATOM 1454 O O . GLY A 1 186 ? 8.304 -0.528 -7.004 1.00 91.56 186 GLY A O 1
ATOM 1455 N N . ALA A 1 187 ? 7.553 0.794 -5.364 1.00 94.31 187 ALA A N 1
ATOM 1456 C CA . ALA A 1 187 ? 6.865 -0.285 -4.671 1.00 94.31 187 ALA A CA 1
ATOM 1457 C C . ALA A 1 187 ? 5.453 -0.533 -5.222 1.00 94.31 187 ALA A C 1
ATOM 1459 O O . ALA A 1 187 ? 4.699 0.407 -5.489 1.00 94.31 187 ALA A O 1
ATOM 1460 N N . TYR A 1 188 ? 5.108 -1.810 -5.367 1.00 94.69 188 TYR A N 1
ATOM 1461 C CA . TYR A 1 188 ? 3.835 -2.296 -5.899 1.00 94.69 188 TYR A CA 1
ATOM 1462 C C . TYR A 1 188 ? 3.442 -3.631 -5.251 1.00 94.69 188 TYR A C 1
ATOM 1464 O O . TYR A 1 188 ? 4.284 -4.311 -4.669 1.00 94.69 188 TYR A O 1
ATOM 1472 N N . THR A 1 189 ? 2.169 -4.016 -5.344 1.00 94.69 189 THR A N 1
ATOM 1473 C CA . THR A 1 189 ? 1.691 -5.342 -4.914 1.00 94.69 189 THR A CA 1
ATOM 1474 C C . THR A 1 189 ? 1.488 -6.269 -6.110 1.00 94.69 189 THR A C 1
ATOM 1476 O O . THR A 1 189 ? 1.386 -5.816 -7.252 1.00 94.69 189 THR A O 1
ATOM 1479 N N . GLU A 1 190 ? 1.388 -7.577 -5.869 1.00 91.12 190 GLU A N 1
ATOM 1480 C CA . GLU A 1 190 ? 1.135 -8.556 -6.937 1.00 91.12 190 GLU A CA 1
ATOM 1481 C C . GLU A 1 190 ? -0.181 -8.263 -7.688 1.00 91.12 190 GLU A C 1
ATOM 1483 O O . GLU A 1 190 ? -0.241 -8.407 -8.912 1.00 91.12 190 GLU A O 1
ATOM 1488 N N . GLU A 1 191 ? -1.220 -7.767 -7.002 1.00 91.56 191 GLU A N 1
ATOM 1489 C CA . GLU A 1 191 ? -2.512 -7.466 -7.636 1.00 91.56 191 GLU A CA 1
ATOM 1490 C C . GLU A 1 191 ? -2.450 -6.265 -8.596 1.00 91.56 191 GLU A C 1
ATOM 1492 O O . GLU A 1 191 ? -3.263 -6.159 -9.520 1.00 91.56 191 GLU A O 1
ATOM 1497 N N . MET A 1 192 ? -1.476 -5.366 -8.411 1.00 92.19 192 MET A N 1
ATOM 1498 C CA . MET A 1 192 ? -1.245 -4.222 -9.301 1.00 92.19 192 MET A CA 1
ATOM 1499 C C . MET A 1 192 ? -0.641 -4.634 -10.653 1.00 92.19 192 MET A C 1
ATOM 1501 O O . MET A 1 192 ? -0.745 -3.875 -11.622 1.00 92.19 192 MET A O 1
ATOM 1505 N N . ASP A 1 193 ? -0.063 -5.834 -10.734 1.00 89.06 193 ASP A N 1
ATOM 1506 C CA . ASP A 1 193 ? 0.514 -6.419 -11.949 1.00 89.06 193 ASP A CA 1
ATOM 1507 C C . ASP A 1 193 ? -0.375 -7.509 -12.566 1.00 89.06 193 ASP A C 1
ATOM 1509 O O . ASP A 1 193 ? -0.417 -7.661 -13.793 1.00 89.06 193 ASP A O 1
ATOM 1513 N N . ALA A 1 194 ? -1.089 -8.271 -11.735 1.00 87.00 194 ALA A N 1
ATOM 1514 C CA . ALA A 1 194 ? -1.852 -9.441 -12.154 1.00 87.00 194 ALA A CA 1
ATOM 1515 C C . ALA A 1 194 ? -2.910 -9.111 -13.224 1.00 87.00 194 ALA A C 1
ATOM 1517 O O . ALA A 1 194 ? -3.809 -8.300 -13.009 1.00 87.00 194 ALA A O 1
ATOM 1518 N N . GLY A 1 195 ? -2.820 -9.778 -14.384 1.00 73.69 195 GLY A N 1
ATOM 1519 C CA . GLY A 1 195 ? -3.846 -9.733 -15.435 1.00 73.69 195 GLY A CA 1
ATOM 1520 C C . GLY A 1 195 ? -4.044 -8.371 -16.115 1.00 73.69 195 GLY A C 1
ATOM 1521 O O . GLY A 1 195 ? -5.078 -8.161 -16.746 1.00 73.69 195 GLY A O 1
ATOM 1522 N N . ARG A 1 196 ? -3.088 -7.441 -15.986 1.00 77.19 196 ARG A N 1
ATOM 1523 C CA . ARG A 1 196 ? -3.218 -6.049 -16.450 1.00 77.19 196 ARG A CA 1
ATOM 1524 C C . ARG A 1 196 ? -2.366 -5.759 -17.685 1.00 77.19 196 ARG A C 1
ATOM 1526 O O . ARG A 1 196 ? -1.255 -6.267 -17.828 1.00 77.19 196 ARG A O 1
ATOM 1533 N N . GLU A 1 197 ? -2.889 -4.888 -18.549 1.00 81.25 197 GLU A N 1
ATOM 1534 C CA . GLU A 1 197 ? -2.177 -4.367 -19.725 1.00 81.25 197 GLU A CA 1
ATOM 1535 C C . GLU A 1 197 ? -0.998 -3.475 -19.310 1.00 81.25 197 GLU A C 1
ATOM 1537 O O . GLU A 1 197 ? 0.126 -3.657 -19.772 1.00 81.25 197 GLU A O 1
ATOM 1542 N N . VAL A 1 198 ? -1.241 -2.553 -18.372 1.00 86.44 198 VAL A N 1
ATOM 1543 C CA . VAL A 1 198 ? -0.204 -1.710 -17.768 1.00 86.44 198 VAL A CA 1
ATOM 1544 C C . VAL A 1 198 ? 0.167 -2.275 -16.404 1.00 86.44 198 VAL A C 1
ATOM 1546 O O . VAL A 1 198 ? -0.601 -2.170 -15.445 1.00 86.44 198 VAL A O 1
ATOM 1549 N N . ARG A 1 199 ? 1.354 -2.879 -16.345 1.00 87.69 199 ARG A N 1
ATOM 1550 C CA . ARG A 1 199 ? 1.949 -3.433 -15.125 1.00 87.69 199 ARG A CA 1
ATOM 1551 C C . ARG A 1 199 ? 2.651 -2.341 -14.326 1.00 87.69 199 ARG A C 1
ATOM 1553 O O . ARG A 1 199 ? 3.402 -1.547 -14.898 1.00 87.69 199 ARG A O 1
ATOM 1560 N N . ALA A 1 200 ? 2.429 -2.321 -13.019 1.00 87.75 200 ALA A N 1
ATOM 1561 C CA . ALA A 1 200 ? 3.090 -1.410 -12.097 1.00 87.75 200 ALA A CA 1
ATOM 1562 C C . ALA A 1 200 ? 4.610 -1.593 -12.116 1.00 87.75 200 ALA A C 1
ATOM 1564 O O . ALA A 1 200 ? 5.326 -0.594 -12.158 1.00 87.75 200 ALA A O 1
ATOM 1565 N N . SER A 1 201 ? 5.098 -2.833 -12.216 1.00 87.50 201 SER A N 1
ATOM 1566 C CA . SER A 1 201 ? 6.533 -3.142 -12.342 1.00 87.50 201 SER A CA 1
ATOM 1567 C C . SER A 1 201 ? 7.232 -2.440 -13.514 1.00 87.50 201 SER A C 1
ATOM 1569 O O . SER A 1 201 ? 8.425 -2.140 -13.446 1.00 87.50 201 SER A O 1
ATOM 1571 N N . ASN A 1 202 ? 6.499 -2.128 -14.586 1.00 86.19 202 ASN A N 1
ATOM 1572 C CA . ASN A 1 202 ? 7.050 -1.451 -15.760 1.00 86.19 202 ASN A CA 1
ATOM 1573 C C . ASN A 1 202 ? 7.057 0.078 -15.626 1.00 86.19 202 ASN A C 1
ATOM 1575 O O . ASN A 1 202 ? 7.903 0.734 -16.239 1.00 86.19 202 ASN A O 1
ATOM 1579 N N . VAL A 1 203 ? 6.118 0.634 -14.857 1.00 85.38 203 VAL A N 1
ATOM 1580 C CA . VAL A 1 203 ? 5.855 2.080 -14.777 1.00 85.38 203 VAL A CA 1
ATOM 1581 C C . VAL A 1 203 ? 6.472 2.700 -13.529 1.00 85.38 203 VAL A C 1
ATOM 1583 O O . VAL A 1 203 ? 7.134 3.732 -13.615 1.00 85.38 203 VAL A O 1
ATOM 1586 N N . LEU A 1 204 ? 6.269 2.078 -12.369 1.00 85.00 204 LEU A N 1
ATOM 1587 C CA . LEU A 1 204 ? 6.741 2.574 -11.083 1.00 85.00 204 LEU A CA 1
ATOM 1588 C C . LEU A 1 204 ? 8.217 2.218 -10.923 1.00 85.00 204 LEU A C 1
ATOM 1590 O O . LEU A 1 204 ? 8.542 1.262 -10.242 1.00 85.00 204 LEU A O 1
ATOM 1594 N N . LYS A 1 205 ? 9.131 2.948 -11.563 1.00 79.44 205 LYS A N 1
ATOM 1595 C CA . LYS A 1 205 ? 10.574 2.755 -11.348 1.00 79.44 205 LYS A CA 1
ATOM 1596 C C . LYS A 1 205 ? 11.098 3.739 -10.300 1.00 79.44 205 LYS A C 1
ATOM 1598 O O . LYS A 1 205 ? 10.698 4.906 -10.330 1.00 79.44 205 LYS A O 1
ATOM 1603 N N . PRO A 1 206 ? 12.005 3.313 -9.398 1.00 77.62 206 PRO A N 1
ATOM 1604 C CA . PRO A 1 206 ? 12.639 4.214 -8.451 1.00 77.62 206 PRO A CA 1
ATOM 1605 C C . PRO A 1 206 ? 13.290 5.389 -9.178 1.00 77.62 206 PRO A C 1
ATOM 1607 O O . PRO A 1 206 ? 14.003 5.210 -10.165 1.00 77.62 206 PRO A O 1
ATOM 1610 N N . ARG A 1 207 ? 13.041 6.605 -8.689 1.00 69.38 207 ARG A N 1
ATOM 1611 C CA . ARG A 1 207 ? 13.588 7.830 -9.299 1.00 69.38 207 ARG A CA 1
ATOM 1612 C C . ARG A 1 207 ? 15.069 8.062 -8.995 1.00 69.38 207 ARG A C 1
ATOM 1614 O O . ARG A 1 207 ? 15.707 8.869 -9.668 1.00 69.38 207 ARG A O 1
ATOM 1621 N N . THR A 1 208 ? 15.610 7.418 -7.966 1.00 66.69 208 THR A N 1
ATOM 1622 C CA . THR A 1 208 ? 17.030 7.508 -7.619 1.00 66.69 208 THR A CA 1
ATOM 1623 C C . THR A 1 208 ? 17.872 6.710 -8.610 1.00 66.69 208 THR A C 1
ATOM 1625 O O . THR A 1 208 ? 17.454 5.664 -9.102 1.00 66.69 208 THR A O 1
ATOM 1628 N N . GLN A 1 209 ? 19.069 7.214 -8.925 1.00 63.19 209 GLN A N 1
ATOM 1629 C CA . GLN A 1 209 ? 20.014 6.476 -9.761 1.00 63.19 209 GLN A CA 1
ATOM 1630 C C . GLN A 1 209 ? 20.401 5.185 -9.041 1.00 63.19 209 GLN A C 1
ATOM 1632 O O . GLN A 1 209 ? 20.927 5.223 -7.930 1.00 63.19 209 GLN A O 1
ATOM 1637 N N . LEU A 1 210 ? 20.116 4.050 -9.669 1.00 67.06 210 LEU A N 1
ATOM 1638 C CA . LEU A 1 210 ? 20.501 2.749 -9.147 1.00 67.06 210 LEU A CA 1
ATOM 1639 C C . LEU A 1 210 ? 21.945 2.449 -9.559 1.00 67.06 210 LEU A C 1
ATOM 1641 O O . LEU A 1 210 ? 22.389 2.839 -10.641 1.00 67.06 210 LEU A O 1
ATOM 1645 N N . ILE A 1 211 ? 22.687 1.752 -8.699 1.00 74.69 211 ILE A N 1
ATOM 1646 C CA . ILE A 1 211 ? 24.048 1.316 -9.028 1.00 74.69 211 ILE A CA 1
ATOM 1647 C C . ILE A 1 211 ? 23.917 0.106 -9.947 1.00 74.69 211 ILE A C 1
ATOM 1649 O O . ILE A 1 211 ? 23.422 -0.937 -9.531 1.00 74.69 211 ILE A O 1
ATOM 1653 N N . GLU A 1 212 ? 24.338 0.238 -11.197 1.00 77.31 212 GLU A N 1
ATOM 1654 C CA . GLU A 1 212 ? 24.266 -0.853 -12.167 1.00 77.31 212 GLU A CA 1
ATOM 1655 C C . GLU A 1 212 ? 25.567 -1.659 -12.163 1.00 77.31 212 GLU A C 1
ATOM 1657 O O . GLU A 1 212 ? 26.667 -1.099 -12.101 1.00 77.31 212 GLU A O 1
ATOM 1662 N N . PHE A 1 213 ? 25.457 -2.987 -12.250 1.00 74.00 213 PHE A N 1
ATOM 1663 C CA . PHE A 1 213 ? 26.631 -3.809 -12.523 1.00 74.00 213 PHE A CA 1
ATOM 1664 C C . PHE A 1 213 ? 27.204 -3.405 -13.879 1.00 74.00 213 PHE A C 1
ATOM 1666 O O . PHE A 1 213 ? 26.471 -3.241 -14.861 1.00 74.00 213 PHE A O 1
ATOM 1673 N N . LYS A 1 214 ? 28.532 -3.264 -13.938 1.00 77.88 214 LYS A N 1
ATOM 1674 C CA . LYS A 1 214 ? 29.229 -3.015 -15.196 1.00 77.88 214 LYS A CA 1
ATOM 1675 C C . LYS A 1 214 ? 28.783 -4.081 -16.193 1.00 77.88 214 LYS A C 1
ATOM 1677 O O . LYS A 1 214 ? 28.821 -5.271 -15.880 1.00 77.88 214 LYS A O 1
ATOM 1682 N N . HIS A 1 215 ? 28.351 -3.653 -17.376 1.00 67.75 215 HIS A N 1
ATOM 1683 C CA . HIS A 1 215 ? 28.200 -4.579 -18.481 1.00 67.75 215 HIS A CA 1
ATOM 16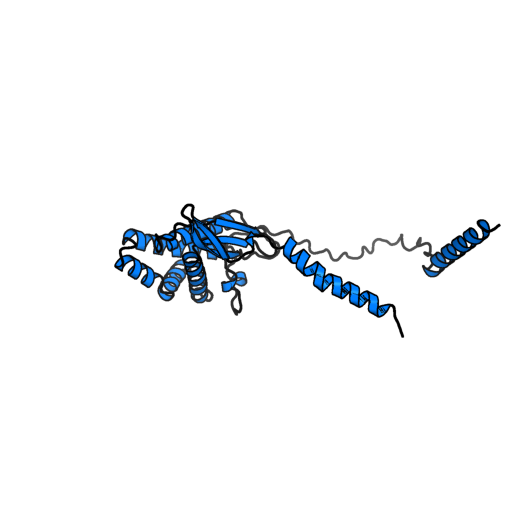84 C C . HIS A 1 215 ? 29.603 -5.096 -18.788 1.00 67.75 215 HIS A C 1
ATOM 1686 O O . HIS A 1 215 ? 30.405 -4.442 -19.450 1.00 67.75 215 HIS A O 1
ATOM 1692 N N . GLU A 1 216 ? 29.929 -6.270 -18.258 1.00 59.16 216 GLU A N 1
ATOM 1693 C CA . GLU A 1 216 ? 30.686 -7.201 -19.063 1.00 59.16 216 GLU A CA 1
ATOM 1694 C C . GLU A 1 216 ? 29.742 -7.524 -20.213 1.00 59.16 216 GLU A C 1
ATOM 1696 O O . GLU A 1 216 ? 28.916 -8.438 -20.142 1.00 59.16 216 GLU A O 1
ATOM 1701 N N . ASP A 1 217 ? 29.834 -6.722 -21.280 1.00 53.22 217 ASP A N 1
ATOM 1702 C CA . ASP A 1 217 ? 29.739 -7.320 -22.597 1.00 53.22 217 ASP A CA 1
ATOM 1703 C C . ASP A 1 217 ? 30.602 -8.561 -22.452 1.00 53.22 217 ASP A C 1
ATOM 1705 O O . ASP A 1 217 ? 31.796 -8.446 -22.151 1.00 53.22 217 ASP A O 1
ATOM 1709 N N . ARG A 1 218 ? 29.987 -9.751 -22.508 1.00 48.00 218 ARG A N 1
ATOM 1710 C CA . ARG A 1 218 ? 30.762 -10.940 -22.828 1.00 48.00 218 ARG A CA 1
ATOM 1711 C C . ARG A 1 218 ? 31.532 -10.471 -24.036 1.00 48.00 218 ARG A C 1
ATOM 1713 O O . ARG A 1 218 ? 30.916 -10.250 -25.076 1.00 48.00 218 ARG A O 1
ATOM 1720 N N . ALA A 1 219 ? 32.823 -10.199 -23.861 1.00 47.25 219 ALA A N 1
ATOM 1721 C CA . ALA A 1 219 ? 33.693 -10.047 -24.987 1.00 47.25 219 ALA A CA 1
ATOM 1722 C C . ALA A 1 219 ? 33.362 -11.305 -25.764 1.00 47.25 219 ALA A C 1
ATOM 1724 O O . ALA A 1 219 ? 33.522 -12.408 -25.227 1.00 47.25 219 ALA A O 1
ATOM 1725 N N . ASP A 1 220 ? 32.760 -11.142 -26.945 1.00 46.84 220 ASP A N 1
ATOM 1726 C CA . ASP A 1 220 ? 32.867 -12.157 -27.963 1.00 46.84 220 ASP A CA 1
ATOM 1727 C C . ASP A 1 220 ? 34.328 -12.523 -27.872 1.00 46.84 220 ASP A C 1
ATOM 1729 O O . ASP A 1 220 ? 35.197 -11.668 -28.088 1.00 46.84 220 ASP A O 1
ATOM 1733 N N . VAL A 1 221 ? 34.593 -13.713 -27.336 1.00 46.38 221 VAL A N 1
ATOM 1734 C CA . VAL A 1 221 ? 35.939 -14.225 -27.249 1.00 46.38 221 VAL A CA 1
ATOM 1735 C C . VAL A 1 221 ? 36.267 -14.354 -28.717 1.00 46.38 221 VAL A C 1
ATOM 1737 O O . VAL A 1 221 ? 35.916 -15.351 -29.347 1.00 46.38 221 VAL A O 1
ATOM 1740 N N . LYS A 1 222 ? 36.825 -13.286 -29.303 1.00 45.00 222 LYS A N 1
ATOM 1741 C CA . LYS A 1 222 ? 37.507 -13.343 -30.574 1.00 45.00 222 LYS A CA 1
ATOM 1742 C C . LYS A 1 222 ? 38.460 -14.477 -30.317 1.00 45.00 222 LYS A C 1
ATOM 1744 O O . LYS A 1 222 ? 39.313 -14.362 -29.435 1.00 45.00 222 LYS A O 1
ATOM 1749 N N . ARG A 1 223 ? 38.188 -15.615 -30.962 1.00 45.22 223 ARG A N 1
ATOM 1750 C CA . ARG A 1 223 ? 39.131 -16.718 -31.011 1.00 45.22 223 ARG A CA 1
ATOM 1751 C C . ARG A 1 223 ? 40.451 -16.044 -31.296 1.00 45.22 223 ARG A C 1
ATOM 1753 O O . ARG A 1 223 ? 40.572 -15.324 -32.282 1.00 45.22 223 ARG A O 1
ATOM 1760 N N . ASP A 1 224 ? 41.332 -16.135 -30.320 1.00 44.72 224 ASP A N 1
ATOM 1761 C CA . ASP A 1 224 ? 42.614 -15.484 -30.375 1.00 44.72 224 ASP A CA 1
ATOM 1762 C C . ASP A 1 224 ? 43.327 -16.165 -31.547 1.00 44.72 224 ASP A C 1
ATOM 1764 O O . ASP A 1 224 ? 43.829 -17.282 -31.414 1.00 44.72 224 ASP A O 1
ATOM 1768 N N . ASP A 1 225 ? 43.309 -15.538 -32.728 1.00 50.94 225 ASP A N 1
ATOM 1769 C CA . ASP A 1 225 ? 43.997 -16.014 -33.937 1.00 50.94 225 ASP A CA 1
ATOM 1770 C C . ASP A 1 225 ? 45.535 -16.011 -33.738 1.00 50.94 225 ASP A C 1
ATOM 1772 O O . ASP A 1 225 ? 46.309 -16.307 -34.644 1.00 50.94 225 ASP A O 1
ATOM 1776 N N . ALA A 1 226 ? 45.995 -15.726 -32.515 1.00 48.44 226 ALA A N 1
ATOM 1777 C CA . ALA A 1 226 ? 47.366 -15.780 -32.038 1.00 48.44 226 ALA A CA 1
ATOM 1778 C C . ALA A 1 226 ? 47.726 -17.090 -31.297 1.00 48.44 226 ALA A C 1
ATOM 1780 O O . ALA A 1 226 ? 48.609 -17.093 -30.439 1.00 48.44 226 ALA A O 1
ATOM 1781 N N . ARG A 1 227 ? 47.118 -18.235 -31.648 1.00 46.19 227 ARG A N 1
ATOM 1782 C CA . ARG A 1 227 ? 47.690 -19.566 -31.334 1.00 46.19 227 ARG A CA 1
ATOM 1783 C C . ARG A 1 227 ? 48.116 -20.374 -32.573 1.00 46.19 227 ARG A C 1
ATOM 1785 O O . ARG A 1 227 ? 47.676 -21.511 -32.727 1.00 46.19 227 ARG A O 1
ATOM 1792 N N . PRO A 1 228 ? 49.042 -19.898 -33.424 1.00 46.25 228 PRO A N 1
ATOM 1793 C CA . PRO A 1 228 ? 49.709 -20.773 -34.379 1.00 46.25 228 PRO A CA 1
ATOM 1794 C C . PRO A 1 228 ? 50.876 -21.498 -33.683 1.00 46.25 228 PRO A C 1
ATOM 1796 O O . PRO A 1 228 ? 52.028 -21.164 -33.925 1.00 46.25 228 PRO A O 1
ATOM 1799 N N . ALA A 1 229 ? 50.603 -22.445 -32.773 1.00 46.62 229 ALA A N 1
ATOM 1800 C CA . ALA A 1 229 ? 51.653 -23.354 -32.264 1.00 46.62 229 ALA A CA 1
ATOM 1801 C C . ALA A 1 229 ? 51.179 -24.586 -31.466 1.00 46.62 229 ALA A C 1
ATOM 1803 O O . ALA A 1 229 ? 51.999 -25.461 -31.208 1.00 46.62 229 ALA A O 1
ATOM 1804 N N . LEU A 1 230 ? 49.910 -24.689 -31.048 1.00 45.66 230 LEU A N 1
ATOM 1805 C CA . LEU A 1 230 ? 49.466 -25.799 -30.180 1.00 45.66 230 LEU A CA 1
ATOM 1806 C C . LEU A 1 230 ? 48.702 -26.920 -30.901 1.00 45.66 230 LEU A C 1
ATOM 1808 O O . LEU A 1 230 ? 48.624 -28.019 -30.362 1.00 45.66 230 LEU A O 1
ATOM 1812 N N . ASP A 1 231 ? 48.250 -26.705 -32.139 1.00 43.78 231 ASP A N 1
ATOM 1813 C CA . ASP A 1 231 ? 47.594 -27.755 -32.940 1.00 43.78 231 ASP A CA 1
ATOM 1814 C C . ASP A 1 231 ? 48.583 -28.663 -33.696 1.00 43.78 231 ASP A C 1
ATOM 1816 O O . ASP A 1 231 ? 48.204 -29.727 -34.177 1.00 43.78 231 ASP A O 1
ATOM 1820 N N . ALA A 1 232 ? 49.871 -28.303 -33.764 1.00 45.91 232 ALA A N 1
ATOM 1821 C CA . ALA A 1 232 ? 50.898 -29.137 -34.402 1.00 45.91 232 ALA A CA 1
ATOM 1822 C C . ALA A 1 232 ? 51.455 -30.246 -33.483 1.00 45.91 232 ALA A C 1
ATOM 1824 O O . ALA A 1 232 ? 52.188 -31.116 -33.948 1.00 45.91 232 ALA A O 1
ATOM 1825 N N . ALA A 1 233 ? 51.105 -30.230 -32.192 1.00 47.16 233 ALA A N 1
ATOM 1826 C CA . ALA A 1 233 ? 51.514 -31.233 -31.207 1.00 47.16 233 ALA A CA 1
ATOM 1827 C C . ALA A 1 233 ? 50.317 -31.976 -30.589 1.00 47.16 233 ALA A C 1
ATOM 1829 O O . ALA A 1 233 ? 50.432 -32.560 -29.510 1.00 47.16 233 ALA A O 1
ATOM 1830 N N . ALA A 1 234 ? 49.165 -31.974 -31.269 1.00 43.50 234 ALA A N 1
ATOM 1831 C CA . ALA A 1 234 ? 48.069 -32.865 -30.928 1.00 43.50 234 ALA A CA 1
ATOM 1832 C C . ALA A 1 234 ? 48.490 -34.305 -31.258 1.00 43.50 234 ALA A C 1
ATOM 1834 O O . ALA A 1 234 ? 48.301 -34.797 -32.370 1.00 43.50 234 ALA A O 1
ATOM 1835 N N . VAL A 1 235 ? 49.094 -34.980 -30.278 1.00 56.28 235 VAL A N 1
ATOM 1836 C CA . VAL A 1 235 ? 49.170 -36.440 -30.267 1.00 56.28 235 VAL A CA 1
ATOM 1837 C C . VAL A 1 235 ? 47.734 -36.940 -30.454 1.00 56.28 235 VAL A C 1
ATOM 1839 O O . VAL A 1 235 ? 46.860 -36.518 -29.689 1.00 56.28 235 VAL A O 1
ATOM 1842 N N . PRO A 1 236 ? 47.440 -37.765 -31.475 1.00 49.38 236 PRO A N 1
ATOM 1843 C CA . PRO A 1 236 ? 46.084 -38.241 -31.691 1.00 49.38 236 PRO A CA 1
ATOM 1844 C C . PRO A 1 236 ? 45.641 -39.006 -30.445 1.00 49.38 236 PRO A C 1
ATOM 1846 O O . PRO A 1 236 ? 46.232 -40.028 -30.098 1.00 49.38 236 PRO A O 1
ATOM 1849 N N . MET A 1 237 ? 44.621 -38.493 -29.747 1.00 56.19 237 MET A N 1
ATOM 1850 C CA . MET A 1 237 ? 43.991 -39.257 -28.677 1.00 56.19 237 MET A CA 1
ATOM 1851 C C . MET A 1 237 ? 43.425 -40.544 -29.292 1.00 56.19 237 MET A C 1
ATOM 1853 O O . MET A 1 237 ? 42.711 -40.458 -30.301 1.00 56.19 237 MET A O 1
ATOM 1857 N N . PRO A 1 238 ? 43.726 -41.724 -28.723 1.00 56.50 238 PRO A N 1
ATOM 1858 C CA . PRO A 1 238 ? 43.127 -42.968 -29.178 1.00 56.50 238 PRO A CA 1
ATOM 1859 C C . PRO A 1 238 ? 41.606 -42.856 -29.064 1.00 56.50 238 PRO A C 1
ATOM 1861 O O . PRO A 1 238 ? 41.074 -42.250 -28.127 1.00 56.50 238 PRO A O 1
ATOM 1864 N N . LYS A 1 239 ? 40.889 -43.388 -30.058 1.00 60.03 239 LYS A N 1
ATOM 1865 C CA . LYS A 1 239 ? 39.426 -43.329 -30.062 1.00 60.03 239 LYS A CA 1
ATOM 1866 C C . LYS A 1 239 ? 38.927 -44.062 -28.818 1.00 60.03 239 LYS A C 1
ATOM 1868 O O . LYS A 1 239 ? 39.505 -45.066 -28.422 1.00 60.03 239 LYS A O 1
ATOM 1873 N N . ALA A 1 240 ? 37.823 -43.608 -28.225 1.00 55.19 240 ALA A N 1
ATOM 1874 C CA . ALA A 1 240 ? 37.248 -44.242 -27.031 1.00 55.19 240 ALA A CA 1
ATOM 1875 C C . ALA A 1 240 ? 37.006 -45.761 -27.200 1.00 55.19 240 ALA A C 1
ATOM 1877 O O . ALA A 1 240 ? 37.029 -46.500 -26.223 1.00 55.19 240 ALA A O 1
ATOM 1878 N N . ALA A 1 241 ? 36.830 -46.230 -28.440 1.00 57.47 241 ALA A N 1
ATOM 1879 C CA . ALA A 1 241 ? 36.740 -47.648 -28.777 1.00 57.47 241 ALA A CA 1
ATOM 1880 C C . ALA A 1 241 ? 38.045 -48.432 -28.524 1.00 57.47 241 ALA A C 1
ATOM 1882 O O . ALA A 1 241 ? 37.973 -49.585 -28.117 1.00 57.47 241 ALA A O 1
ATOM 1883 N N . ASP A 1 242 ? 39.210 -47.813 -28.720 1.00 58.56 242 ASP A N 1
ATOM 1884 C CA . ASP A 1 242 ? 40.520 -48.439 -28.500 1.00 58.56 242 ASP A CA 1
ATOM 1885 C C . ASP A 1 242 ? 40.838 -48.506 -26.995 1.00 58.56 242 ASP A C 1
ATOM 1887 O O . ASP A 1 242 ? 41.296 -49.530 -26.501 1.00 58.56 242 ASP A O 1
ATOM 1891 N N . ILE A 1 243 ? 40.465 -47.465 -26.238 1.00 59.09 243 ILE A N 1
ATOM 1892 C CA . ILE A 1 243 ? 40.611 -47.417 -24.770 1.00 59.09 243 ILE A CA 1
ATOM 1893 C C . ILE A 1 243 ? 39.730 -48.476 -24.088 1.00 59.09 243 ILE A C 1
ATOM 1895 O O . ILE A 1 243 ? 40.147 -49.113 -23.123 1.00 59.09 243 ILE A O 1
ATOM 1899 N N . LEU A 1 244 ? 38.504 -48.678 -24.584 1.00 57.53 244 LEU A N 1
ATOM 1900 C CA . LEU A 1 244 ? 37.597 -49.697 -24.050 1.00 57.53 244 LEU A CA 1
ATOM 1901 C C . LEU A 1 244 ? 38.063 -51.120 -24.376 1.00 57.53 244 LEU A C 1
ATOM 1903 O O . LEU A 1 244 ? 37.841 -52.014 -23.567 1.00 57.53 244 LEU A O 1
ATOM 1907 N N . ARG A 1 245 ? 38.731 -51.322 -25.518 1.00 61.31 245 ARG A N 1
ATOM 1908 C CA . ARG A 1 245 ? 39.276 -52.625 -25.910 1.00 61.31 245 ARG A CA 1
ATOM 1909 C C . ARG A 1 245 ? 40.489 -53.009 -25.063 1.00 61.31 245 ARG A C 1
ATOM 1911 O O . ARG A 1 245 ? 40.510 -54.109 -24.530 1.00 61.31 245 ARG A O 1
ATOM 1918 N N . ASP A 1 246 ? 41.405 -52.068 -24.829 1.00 62.12 246 ASP A N 1
ATOM 1919 C CA . ASP A 1 246 ? 42.563 -52.279 -23.947 1.00 62.12 246 ASP A CA 1
ATOM 1920 C C . ASP A 1 246 ? 42.150 -52.553 -22.489 1.00 62.12 246 ASP A C 1
ATOM 1922 O O . ASP A 1 246 ? 42.777 -53.360 -21.803 1.00 62.12 246 ASP A O 1
ATOM 1926 N N . LEU A 1 247 ? 41.077 -51.919 -22.000 1.00 62.34 247 LEU A N 1
ATOM 1927 C CA . LEU A 1 247 ? 40.531 -52.197 -20.665 1.00 62.34 247 LEU A CA 1
ATOM 1928 C C . LEU A 1 247 ? 39.882 -53.582 -20.574 1.00 62.34 247 LEU A C 1
ATOM 1930 O O . LEU A 1 247 ? 39.963 -54.220 -19.525 1.00 62.34 247 LEU A O 1
ATOM 1934 N N . GLN A 1 248 ? 39.250 -54.043 -21.654 1.00 61.38 248 GLN A N 1
ATOM 1935 C CA . GLN A 1 248 ? 38.614 -55.356 -21.718 1.00 61.38 248 GLN A CA 1
ATOM 1936 C C . GLN A 1 248 ? 39.666 -56.473 -21.794 1.00 61.38 248 GLN A C 1
ATOM 1938 O O . GLN A 1 248 ? 39.599 -57.418 -21.013 1.00 61.38 248 GLN A O 1
ATOM 1943 N N . ASP A 1 249 ? 40.718 -56.287 -22.596 1.00 62.09 249 ASP A N 1
ATOM 1944 C CA . ASP A 1 249 ? 41.851 -57.218 -22.672 1.00 62.09 249 ASP A CA 1
ATOM 1945 C C . ASP A 1 249 ? 42.618 -57.298 -21.332 1.00 62.09 249 ASP A C 1
ATOM 1947 O O . ASP A 1 249 ? 43.066 -58.371 -20.924 1.00 62.09 249 ASP A O 1
ATOM 1951 N N . GLN A 1 250 ? 42.729 -56.188 -20.586 1.00 62.72 250 GLN A N 1
ATOM 1952 C CA . GLN A 1 250 ? 43.326 -56.177 -19.240 1.00 62.72 250 GLN A CA 1
ATOM 1953 C C . GLN A 1 250 ? 42.459 -56.843 -18.160 1.00 62.72 250 GLN A C 1
ATOM 1955 O O . GLN A 1 250 ? 43.002 -57.321 -17.160 1.00 62.72 250 GLN A O 1
ATOM 1960 N N . LEU A 1 251 ? 41.135 -56.859 -18.328 1.00 58.06 251 LEU A N 1
ATOM 1961 C CA . LEU A 1 251 ? 40.211 -57.568 -17.438 1.00 58.06 251 LEU A CA 1
ATOM 1962 C C . LEU A 1 251 ? 40.257 -59.081 -17.703 1.00 58.06 251 LEU A C 1
ATOM 1964 O O . LEU A 1 251 ? 40.407 -59.850 -16.754 1.00 58.06 251 LEU A O 1
ATOM 1968 N N . ASP A 1 252 ? 40.277 -59.495 -18.971 1.00 56.28 252 ASP A N 1
ATOM 1969 C CA . ASP A 1 252 ? 40.348 -60.909 -19.370 1.00 56.28 252 ASP A CA 1
ATOM 1970 C C . ASP A 1 252 ? 41.707 -61.557 -19.001 1.00 56.28 252 ASP A C 1
ATOM 1972 O O . ASP A 1 252 ? 41.784 -62.728 -18.611 1.00 56.28 252 ASP A O 1
ATOM 1976 N N . LEU A 1 253 ? 42.801 -60.783 -19.035 1.00 55.50 253 LEU A N 1
ATOM 1977 C CA . LEU A 1 253 ? 44.125 -61.216 -18.557 1.00 55.50 253 LEU A CA 1
ATOM 1978 C C . LEU A 1 253 ? 44.196 -61.395 -17.031 1.00 55.50 253 LEU A C 1
ATOM 1980 O O . LEU A 1 253 ? 45.008 -62.181 -16.545 1.00 55.50 253 LEU A O 1
ATOM 1984 N N . LYS A 1 254 ? 43.365 -60.681 -16.260 1.00 56.06 254 LYS A N 1
ATOM 1985 C CA . LYS A 1 254 ? 43.298 -60.849 -14.799 1.00 56.06 254 LYS A CA 1
ATOM 1986 C C . LYS A 1 254 ? 42.448 -62.048 -14.399 1.00 56.06 254 LYS A C 1
ATOM 1988 O O . LYS A 1 254 ? 42.865 -62.792 -13.517 1.00 56.06 254 LYS A O 1
ATOM 1993 N N . GLU A 1 255 ? 41.330 -62.289 -15.081 1.00 53.62 255 GLU A N 1
ATOM 1994 C CA . GLU A 1 255 ? 40.490 -63.465 -14.811 1.00 53.62 255 GLU A CA 1
ATOM 1995 C C . GLU A 1 255 ? 41.202 -64.784 -15.157 1.00 53.62 255 GLU A C 1
ATOM 1997 O O . GLU A 1 255 ? 41.024 -65.786 -14.468 1.00 53.62 255 GLU A O 1
ATOM 2002 N N . THR A 1 256 ? 42.077 -64.790 -16.168 1.00 53.16 256 THR A N 1
ATOM 2003 C CA . THR A 1 256 ? 42.895 -65.969 -16.509 1.00 53.16 256 THR A CA 1
ATOM 2004 C C . THR A 1 256 ? 44.096 -66.178 -15.579 1.00 53.16 256 THR A C 1
ATOM 2006 O O . THR A 1 256 ? 44.537 -67.314 -15.417 1.00 53.16 256 THR A O 1
ATOM 2009 N N . ALA A 1 257 ? 44.597 -65.123 -14.927 1.00 52.28 257 ALA A N 1
ATOM 2010 C CA . ALA A 1 257 ? 45.672 -65.206 -13.935 1.00 52.28 257 ALA A CA 1
ATOM 2011 C C . ALA A 1 257 ? 45.181 -65.583 -12.522 1.00 52.28 257 ALA A C 1
ATOM 2013 O O . ALA A 1 257 ? 45.959 -66.121 -11.742 1.00 52.28 257 ALA A O 1
ATOM 2014 N N . GLU A 1 258 ? 43.910 -65.329 -12.189 1.00 51.19 258 GLU A N 1
ATOM 2015 C CA . GLU A 1 258 ? 43.284 -65.785 -10.934 1.00 51.19 258 GLU A CA 1
ATOM 2016 C C . GLU A 1 258 ? 42.712 -67.216 -11.017 1.00 51.19 258 GLU A C 1
ATOM 2018 O O . GLU A 1 258 ? 42.329 -67.783 -9.994 1.00 51.19 258 GLU A O 1
ATOM 2023 N N . ALA A 1 259 ? 42.677 -67.821 -12.211 1.00 51.31 259 ALA A N 1
ATOM 2024 C CA . ALA A 1 259 ? 42.158 -69.173 -12.451 1.00 51.31 259 ALA A CA 1
ATOM 2025 C C . ALA A 1 259 ? 43.237 -70.238 -12.770 1.00 51.31 259 ALA A C 1
ATOM 2027 O O . ALA A 1 259 ? 42.880 -71.354 -13.162 1.00 51.31 259 ALA A O 1
ATOM 2028 N N . ALA A 1 260 ? 44.528 -69.921 -12.598 1.00 44.62 260 ALA A N 1
ATOM 2029 C CA . ALA A 1 260 ? 45.671 -70.836 -12.743 1.00 44.62 260 ALA A CA 1
ATOM 2030 C C . ALA A 1 260 ? 46.424 -71.001 -11.414 1.00 44.62 260 ALA A C 1
ATOM 2032 O O . ALA A 1 260 ? 46.866 -72.139 -11.134 1.00 44.62 260 ALA A O 1
#

Secondary structure (DSSP, 8-state):
--TTHHHHHHHHHHIIIIIHHHHHHHH--GGG-SEEEEEPTT--EEEEEEEEEEE---TTEEPPHHHHHHHHHHHHHHHHHHHTT-GGG-PPPEEEEEE-SSS-EEEEEEEHHHHHHHHHHHHHHHHHHTTS-STTHHHHHHHHHHHTTHHHHHHHHHHTTSS-HHHHHHHHHHHHHHHHHHHHTTEEEHHHHTT-SS-HHHH---SSPPEEPP----------TT-TTSGGG---PPPHHHHHHHHHHHHHHHHHHS--

Organism: NCBI:txid1202716

Foldseek 3Di:
DDPVVVVVVVVVVCCVPPVVVVVVVVVDDPLNDQWDWDQDPVGDTFIKGKFKKFFQDDPQFDADVVLVVLLVVLVQLQLVLLCLLVVPQPWHKDWSDFDPPPTTMTIIMTGPVSVVVSQLLLLQLLVQCLPPDPVPSLVSSLVSCVVSCVLVSLVVSVVVVSDPPVSSVVSSNSNSVSSVSNLLSRMDTPSQAPPDPRHSSVRSHHPDDTHGDPPPPVPPPPVPPPPPPDVVPPPPDPDVVVVVVVVVVVVVVVVVVVVD

Radius of gyration: 30.79 Å; chains: 1; bounding box: 72×88×61 Å

pLDDT: mean 77.51, std 17.19, range [40.19, 97.38]

Sequence (260 aa):
MNRKLLSDVDVGAYNVIFVMPKLRELLTRDTDKSELVIADAQGVEREIRRVRVLIAEKERSLTDPQIVINVIRSMDELYGSLSALHPDMGVSLAIGSIDSGGAKSFDFFGAGVVMDDMSTLLVNVWDRVKYSPEENFRYQIEVAMMAAGFVSRIKEAQAQQIIGEELAQRTMRVVAKSIETMFRSGAYTEEMDAGREVRASNVLKPRTQLIEFKHEDRADVKRDDARPALDAAAVPMPKAADILRDLQDQLDLKETAEAA